Protein AF-A0A534KB69-F1 (afdb_monomer)

Radius of gyration: 24.49 Å; Cα contacts (8 Å, |Δi|>4): 505; chains: 1; bounding box: 65×34×71 Å

Mean predicted aligned error: 8.49 Å

Solvent-accessible surface area (backbone atoms only — not comparable to full-atom values): 18227 Å² total; per-residue (Å²): 128,87,51,60,44,56,57,46,39,53,52,31,54,52,43,26,53,50,36,50,54,52,31,55,48,46,68,75,73,44,87,52,56,71,45,52,51,34,41,33,53,15,30,53,23,43,30,49,14,33,49,27,49,40,53,22,28,73,40,77,78,61,86,89,53,96,62,65,60,51,52,54,32,47,26,50,18,45,28,26,40,41,42,15,52,42,29,47,25,49,24,49,39,49,43,66,58,12,48,65,65,57,70,39,66,66,49,46,46,48,52,54,50,49,41,50,52,52,16,51,59,40,19,69,46,55,80,47,65,44,78,45,91,87,58,56,29,38,44,78,64,38,62,66,23,55,52,48,48,44,53,53,49,51,54,33,50,50,50,33,46,52,51,33,52,50,43,58,74,71,46,83,50,64,65,62,34,53,35,35,50,36,41,41,53,15,50,51,50,24,45,54,38,47,52,53,49,45,46,34,51,72,76,64,73,44,82,74,74,65,53,55,59,49,26,47,41,49,22,48,51,28,45,48,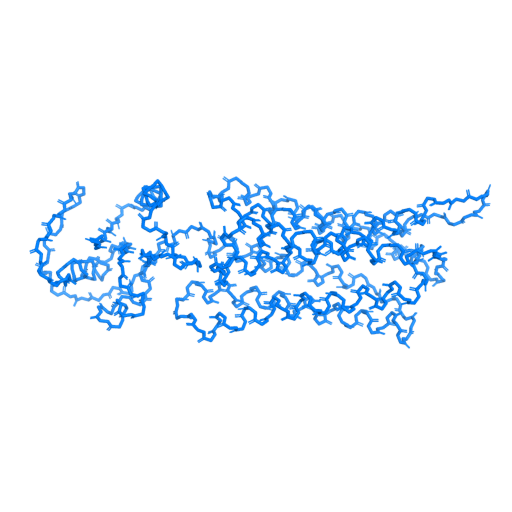45,26,40,67,75,62,34,56,83,52,87,61,80,25,71,43,78,69,48,99,65,85,87,84,66,89,82,55,90,99,63,89,86,88,82,92,64,98,65,92,48,65,58,56,53,46,43,39,51,43,17,24,73,65,25,32,32,37,39,34,25,66,60,56,63,64,58,54,25,72,76,52,73,40,80,57,43,36,50,38,27,42,32,84,58,45,30,72,58,39,40,43,77,89,43,60,70,59,51,52,51,52,51,50,54,46,47,75,74,37,99,52,60,44,78,34,79,49,129

Secondary structure (DSSP, 8-state):
---HHHHHHHHHHHHHHHHHHHHHHHHHH---HHHHHHHHHHHHHHHHHHHHHHHHHT---SSSS---HHHHHHHHHHHHHHHHHHHHHHHHIIIII--GGGGSHHHHHHHHHHHHHHHHHHHHT---EEEETTTTEEEE--HHHHHHHHHHHHHHHHHHHHHHHHHHHH---HHHHHHHHHHHHHHHHHHHHHHHHHHHHHHS-----THHHHHHHHHHHHHHHHHHHTTTTS----PPPP----------TT-------SS--HHHHHHHHHHHTTPEEEEEESS-HHHHHHHHT-SSS-EEEE-SS-STTEE-TT-HHHHHHHHHHHHHH-TTEEEEE--

Foldseek 3Di:
DCFLLNVLLVLLVVLLVLLQVLLVVLVVQFPPCPLSVLSSLLSVLSNQLSVLLSVLQPDDDPPPDHDCPSLVSQLSNLLSLLSNLLSVLVSLCCAAQVPLQCVDPVVVVVSNVVSNVLSNVLSVLQDDWDADPRRRHIDGDRLSSLVSSLVSSLVSLVSSLVSLVVSCVPPLAPLSNLLSVLLNVLSVQLSVVSNVCSCCCNPVVDDDRPVNSVSNSSNSVSNSCSCPVSVRNAQDFDADAADPDPDPDPDDPPDDDDDDDPDPDVLLQNQLNLSNNPATEEEEECDDPVVSCVVRVPSNHQYQHQDSRGYPSYDDPVCVVVVVVNVCVQPVVGPGYDYRYYD

Sequence (343 aa):
MVEASQWYSLISVGSSSLALLVAAYVVRKIPNRRAGDTFVVAMVFFVLAGTFAYLLRTSTLDYYGSNSGPLAIARLFYFFHMLAVGFTASFIGQYFLGFEIMRRRLVNLFLQVSLLVVAIGVTVQVTTVGNQYGGIGVVIEDGWARGSLALFATLFMSTALAVLIRTLIRNKDPIVRKQAILMTAGVAIHGTGAESYAYLRIFTETYPPPYLTITAFTMAAFFVVAVLRYRMFVVTPQKEEPVGVPRRFALKPGHGYAIRERRPRLVFLAAAEAVRLGSLGLVITRRTPTEVRDDYDIPTTPILWLTSAVGQNRVPPTNPELLERLVREFVASQPKAVVALEG

Nearest PDB structures (foldseek):
  8jd3-assembly1_3  TM=6.067E-01  e=1.399E-02  Homo sapiens
  8jcy-assembly1_3  TM=6.204E-01  e=4.076E-02  Homo sapiens
  8jd1-assembly1_3  TM=5.550E-01  e=2.678E-01  Homo sapiens
  8tr0-assembly1_A  TM=4.702E-01  e=3.772E-01  Rattus norvegicus
  8s4d-assembly1_A  TM=3.051E-01  e=1.902E-01  Homo sapiens

pLDDT: mean 83.73, std 11.14, range [44.5, 97.31]

Structure (mmCIF, N/CA/C/O backbone):
data_AF-A0A534KB69-F1
#
_entry.id   AF-A0A534KB69-F1
#
loop_
_atom_site.group_PDB
_atom_site.id
_atom_site.type_symbol
_atom_site.label_atom_id
_atom_site.label_alt_id
_atom_site.label_comp_id
_atom_site.label_asym_id
_atom_site.label_entity_id
_atom_site.label_seq_id
_atom_site.pdbx_PDB_ins_code
_atom_site.Cartn_x
_atom_site.Cartn_y
_atom_site.Cartn_z
_atom_site.occupancy
_atom_site.B_iso_or_equiv
_atom_site.auth_seq_id
_atom_site.auth_comp_id
_atom_site.auth_asym_id
_atom_site.auth_atom_id
_atom_site.pdbx_PDB_model_num
ATOM 1 N N . MET A 1 1 ? 33.982 15.700 -11.878 1.00 44.50 1 MET A N 1
ATOM 2 C CA . MET A 1 1 ? 32.508 15.806 -11.827 1.00 44.50 1 MET A CA 1
ATOM 3 C C . MET A 1 1 ? 31.983 14.396 -11.647 1.00 44.50 1 MET A C 1
ATOM 5 O O . MET A 1 1 ? 32.413 13.538 -12.400 1.00 44.50 1 MET A O 1
ATOM 9 N N . VAL A 1 2 ? 31.170 14.133 -10.623 1.00 48.69 2 VAL A N 1
ATOM 10 C CA . VAL A 1 2 ? 30.511 12.824 -10.467 1.00 48.69 2 VAL A CA 1
ATOM 11 C C . VAL A 1 2 ? 29.604 12.648 -11.683 1.00 48.69 2 VAL A C 1
ATOM 13 O O . VAL A 1 2 ? 28.745 13.501 -11.915 1.00 48.69 2 VAL A O 1
ATOM 16 N N . GLU A 1 3 ? 29.849 11.626 -12.501 1.00 64.69 3 GLU A N 1
ATOM 17 C CA . GLU A 1 3 ? 29.041 11.378 -13.697 1.00 64.69 3 GLU A CA 1
ATOM 18 C C . GLU A 1 3 ? 27.580 11.165 -13.284 1.00 64.69 3 GLU A C 1
ATOM 20 O O . GLU A 1 3 ? 27.301 10.588 -12.230 1.00 64.69 3 GLU A O 1
ATOM 25 N N . ALA A 1 4 ? 26.622 11.638 -14.086 1.00 64.94 4 ALA A N 1
ATOM 26 C CA . ALA A 1 4 ? 25.197 11.501 -13.775 1.00 64.94 4 ALA A CA 1
ATOM 27 C C . ALA A 1 4 ? 24.828 10.037 -13.456 1.00 64.94 4 ALA A C 1
ATOM 29 O O . ALA A 1 4 ? 24.084 9.776 -12.509 1.00 64.94 4 ALA A O 1
ATOM 30 N N . SER A 1 5 ? 25.436 9.085 -14.170 1.00 62.56 5 SER A N 1
ATOM 31 C CA . SER A 1 5 ? 25.374 7.641 -13.920 1.00 62.56 5 SER A CA 1
ATOM 32 C C . SER A 1 5 ? 25.641 7.254 -12.453 1.00 62.56 5 SER A C 1
ATOM 34 O O . SER A 1 5 ? 24.902 6.447 -11.886 1.00 62.56 5 SER A O 1
ATOM 36 N N . GLN A 1 6 ? 26.621 7.864 -11.782 1.00 67.38 6 GLN A N 1
ATOM 37 C CA . GLN A 1 6 ? 26.986 7.569 -10.390 1.00 67.38 6 GLN A CA 1
ATOM 38 C C . GLN A 1 6 ? 25.905 8.029 -9.397 1.00 67.38 6 GLN A C 1
ATOM 40 O O . GLN A 1 6 ? 25.587 7.304 -8.453 1.00 67.38 6 GLN A O 1
ATOM 45 N N . TRP A 1 7 ? 25.262 9.177 -9.640 1.00 68.88 7 TRP A N 1
ATOM 46 C CA . TRP A 1 7 ? 24.117 9.636 -8.838 1.00 68.88 7 TRP A CA 1
ATOM 47 C C . TRP A 1 7 ? 22.898 8.728 -8.996 1.00 68.88 7 TRP A C 1
ATOM 49 O O . TRP A 1 7 ? 22.263 8.357 -8.006 1.00 68.88 7 TRP A O 1
ATOM 59 N N . TYR A 1 8 ? 22.600 8.325 -10.234 1.00 68.69 8 TYR A N 1
ATOM 60 C CA . TYR A 1 8 ? 21.558 7.340 -10.529 1.00 68.69 8 TYR A CA 1
ATOM 61 C C . TYR A 1 8 ? 21.793 6.029 -9.768 1.00 68.69 8 TYR A C 1
ATOM 63 O O . TYR A 1 8 ? 20.869 5.475 -9.170 1.00 68.69 8 TYR A O 1
ATOM 71 N N . SER A 1 9 ? 23.045 5.578 -9.736 1.00 67.25 9 SER A N 1
ATOM 72 C CA . SER A 1 9 ? 23.473 4.353 -9.060 1.00 67.25 9 SER A CA 1
ATOM 73 C C . SER A 1 9 ? 23.276 4.429 -7.547 1.00 67.25 9 SER A C 1
ATOM 75 O O . SER A 1 9 ? 22.652 3.548 -6.955 1.00 67.25 9 SER A O 1
ATOM 77 N N . LEU A 1 10 ? 23.740 5.514 -6.922 1.00 71.00 10 LEU A N 1
ATOM 78 C CA . LEU A 1 10 ? 23.662 5.704 -5.475 1.00 71.00 10 LEU A CA 1
ATOM 79 C C . LEU A 1 10 ? 22.207 5.753 -4.982 1.00 71.00 10 LEU A C 1
ATOM 81 O O . LEU A 1 10 ? 21.859 5.124 -3.982 1.00 71.00 10 LEU A O 1
ATOM 85 N N . ILE A 1 11 ? 21.336 6.452 -5.714 1.00 72.44 11 ILE A N 1
ATOM 86 C CA . ILE A 1 11 ? 19.916 6.575 -5.364 1.00 72.44 11 ILE A CA 1
ATOM 87 C C . ILE A 1 11 ? 19.183 5.245 -5.596 1.00 72.44 11 ILE A C 1
ATOM 89 O O . ILE A 1 11 ? 18.333 4.865 -4.786 1.00 72.44 11 ILE A O 1
ATOM 93 N N . SER A 1 12 ? 19.521 4.497 -6.651 1.00 70.62 12 SER A N 1
ATOM 94 C CA . SER A 1 12 ? 18.910 3.186 -6.912 1.00 70.62 12 SER A CA 1
ATOM 95 C C . SER A 1 12 ? 19.281 2.155 -5.838 1.00 70.62 12 SER A C 1
ATOM 97 O O . SER A 1 12 ? 18.409 1.466 -5.305 1.00 70.62 12 SER A O 1
ATOM 99 N N . VAL A 1 13 ? 20.553 2.109 -5.426 1.00 70.00 13 VAL A N 1
ATOM 100 C CA . VAL A 1 13 ? 21.018 1.235 -4.335 1.00 70.00 13 VAL A CA 1
ATOM 101 C C . VAL A 1 13 ? 20.427 1.662 -2.991 1.00 70.00 13 VAL A C 1
ATOM 103 O O . VAL A 1 13 ? 19.950 0.813 -2.235 1.00 70.00 13 VAL A O 1
ATOM 106 N N . GLY A 1 14 ? 20.399 2.965 -2.693 1.00 72.75 14 GLY A N 1
ATOM 107 C CA . GLY A 1 14 ? 19.832 3.490 -1.448 1.00 72.75 14 GLY A CA 1
ATOM 108 C C . GLY A 1 14 ? 18.336 3.197 -1.315 1.00 72.75 14 GLY A C 1
ATOM 109 O O . GLY A 1 14 ? 17.882 2.711 -0.277 1.00 72.75 14 GLY A O 1
ATOM 110 N N . SER A 1 15 ? 17.571 3.418 -2.386 1.00 71.06 15 SER A N 1
ATOM 111 C CA . SER A 1 15 ? 16.132 3.128 -2.404 1.00 71.06 15 SER A CA 1
ATOM 112 C C . SER A 1 15 ? 15.828 1.635 -2.320 1.00 71.06 15 SER A C 1
ATOM 114 O O . SER A 1 15 ? 14.952 1.238 -1.550 1.00 71.06 15 SER A O 1
ATOM 116 N N . SER A 1 16 ? 16.605 0.805 -3.015 1.00 70.12 16 SER A N 1
ATOM 117 C CA . SER A 1 16 ? 16.492 -0.653 -2.945 1.00 70.12 16 SER A CA 1
ATOM 118 C C . SER A 1 16 ? 16.825 -1.192 -1.547 1.00 70.12 16 SER A C 1
ATOM 120 O O . SER A 1 16 ? 16.107 -2.033 -1.007 1.00 70.12 16 SER A O 1
ATOM 122 N N . SER A 1 17 ? 17.870 -0.662 -0.910 1.00 74.19 17 SER A N 1
ATOM 123 C CA . SER A 1 17 ? 18.270 -1.062 0.445 1.00 74.19 17 SER A CA 1
ATOM 124 C C . SER A 1 17 ? 17.202 -0.702 1.479 1.00 74.19 17 SER A C 1
ATOM 126 O O . SER A 1 17 ? 16.867 -1.524 2.333 1.00 74.19 17 SER A O 1
ATOM 128 N N . LEU A 1 18 ? 16.608 0.494 1.380 1.00 72.94 18 LEU A N 1
ATOM 129 C CA . LEU A 1 18 ? 15.511 0.882 2.266 1.00 72.94 18 LEU A CA 1
ATOM 130 C C . LEU A 1 18 ? 14.276 -0.001 2.039 1.00 72.94 18 LEU A C 1
ATOM 132 O O . LEU A 1 18 ? 13.713 -0.502 3.008 1.00 72.94 18 LEU A O 1
ATOM 136 N N . ALA A 1 19 ? 13.880 -0.245 0.786 1.00 72.25 19 ALA A N 1
ATOM 137 C CA . ALA A 1 19 ? 12.743 -1.111 0.468 1.00 72.25 19 ALA A CA 1
ATOM 138 C C . ALA A 1 19 ? 12.913 -2.527 1.050 1.00 72.25 19 ALA A C 1
ATOM 140 O O . ALA A 1 19 ? 11.974 -3.075 1.632 1.00 72.25 19 ALA A O 1
ATOM 141 N N . LEU A 1 20 ? 14.126 -3.086 0.975 1.00 73.44 20 LEU A N 1
ATOM 142 C CA . LEU A 1 20 ? 14.461 -4.387 1.555 1.00 73.44 20 LEU A CA 1
ATOM 143 C C . LEU A 1 20 ? 14.358 -4.389 3.090 1.00 73.44 20 LEU A C 1
ATOM 145 O O . LEU A 1 20 ? 13.750 -5.292 3.665 1.00 73.44 20 LEU A O 1
ATOM 149 N N . LEU A 1 21 ? 14.907 -3.371 3.765 1.00 76.06 21 LEU A N 1
ATOM 150 C CA . LEU A 1 21 ? 14.834 -3.242 5.229 1.00 76.06 21 LEU A CA 1
ATOM 151 C C . LEU A 1 21 ? 13.386 -3.151 5.720 1.00 76.06 21 LEU A C 1
ATOM 153 O O . LEU A 1 21 ? 13.015 -3.738 6.738 1.00 76.06 21 LEU A O 1
ATOM 157 N N . VAL A 1 22 ? 12.553 -2.442 4.968 1.00 71.50 22 VAL A N 1
ATOM 158 C CA . VAL A 1 22 ? 11.134 -2.250 5.267 1.00 71.50 22 VAL A CA 1
ATOM 159 C C . VAL A 1 22 ? 10.356 -3.539 5.054 1.00 71.50 22 VAL A C 1
ATOM 161 O O . VAL A 1 22 ? 9.563 -3.919 5.915 1.00 71.50 22 VAL A O 1
ATOM 164 N N . ALA A 1 23 ? 10.622 -4.248 3.957 1.00 71.56 23 ALA A N 1
ATOM 165 C CA . ALA A 1 23 ? 10.062 -5.569 3.710 1.00 71.56 23 ALA A CA 1
ATOM 166 C C . ALA A 1 23 ? 10.437 -6.552 4.835 1.00 71.56 23 ALA A C 1
ATOM 168 O O . ALA A 1 23 ? 9.559 -7.205 5.396 1.00 71.56 23 ALA A O 1
ATOM 169 N N . ALA A 1 24 ? 11.712 -6.596 5.239 1.00 75.06 24 ALA A N 1
ATOM 170 C CA . ALA A 1 24 ? 12.190 -7.454 6.323 1.00 75.06 24 ALA A CA 1
ATOM 171 C C . ALA A 1 24 ? 11.532 -7.121 7.674 1.00 75.06 24 ALA A C 1
ATOM 173 O O . ALA A 1 24 ? 11.126 -8.022 8.415 1.00 75.06 24 ALA A O 1
ATOM 174 N N . TYR A 1 25 ? 11.372 -5.830 7.985 1.00 74.00 25 TYR A N 1
ATOM 175 C CA . TYR A 1 25 ? 10.643 -5.396 9.175 1.00 74.00 25 TYR A CA 1
ATOM 176 C C . TYR A 1 25 ? 9.181 -5.855 9.133 1.00 74.00 25 TYR A C 1
ATOM 178 O O . TYR A 1 25 ? 8.679 -6.400 10.120 1.00 74.00 25 TYR A O 1
ATOM 186 N N . VAL A 1 26 ? 8.508 -5.666 7.992 1.00 67.00 26 VAL A N 1
ATOM 187 C CA . VAL A 1 26 ? 7.102 -6.038 7.810 1.00 67.00 26 VAL A CA 1
ATOM 188 C C . VAL A 1 26 ? 6.895 -7.534 8.026 1.00 67.00 26 VAL A C 1
ATOM 190 O O . VAL A 1 26 ? 6.057 -7.908 8.846 1.00 67.00 26 VAL A O 1
ATOM 193 N N . VAL A 1 27 ? 7.710 -8.380 7.387 1.00 67.06 27 VAL A N 1
ATOM 194 C CA . VAL A 1 27 ? 7.661 -9.846 7.548 1.00 67.06 27 VAL A CA 1
ATOM 195 C C . VAL A 1 27 ? 7.811 -10.253 9.014 1.00 67.06 27 VAL A C 1
ATOM 197 O O . VAL A 1 27 ? 7.112 -11.146 9.491 1.00 67.06 27 VAL A O 1
ATOM 200 N N . ARG A 1 28 ? 8.703 -9.590 9.759 1.00 67.44 28 ARG A N 1
ATOM 201 C CA . ARG A 1 28 ? 8.985 -9.942 11.155 1.00 67.44 28 ARG A CA 1
ATOM 202 C C . ARG A 1 28 ? 7.888 -9.508 12.131 1.00 67.44 28 ARG A C 1
ATOM 204 O O . ARG A 1 28 ? 7.756 -10.114 13.194 1.00 67.44 28 ARG A O 1
ATOM 211 N N . LYS A 1 29 ? 7.154 -8.431 11.838 1.00 62.53 29 LYS A N 1
ATOM 212 C CA . LYS A 1 29 ? 6.247 -7.781 12.803 1.00 62.53 29 LYS A CA 1
ATOM 213 C C . LYS A 1 29 ? 4.761 -7.917 12.488 1.00 62.53 29 LYS A C 1
ATOM 215 O O . LYS A 1 29 ? 3.961 -7.575 13.355 1.00 62.53 29 LYS A O 1
ATOM 220 N N . ILE A 1 30 ? 4.380 -8.401 11.305 1.00 59.97 30 ILE A N 1
ATOM 221 C CA . ILE A 1 30 ? 2.981 -8.393 10.859 1.00 59.97 30 ILE A CA 1
ATOM 222 C C . ILE A 1 30 ? 2.455 -9.818 10.646 1.00 59.97 30 ILE A C 1
ATOM 224 O O . ILE A 1 30 ? 2.856 -10.496 9.703 1.00 59.97 30 ILE A O 1
ATOM 228 N N . PRO A 1 31 ? 1.493 -10.273 11.466 1.00 48.50 31 PRO A N 1
ATOM 229 C CA . PRO A 1 31 ? 0.934 -11.615 11.353 1.00 48.50 31 PRO A CA 1
ATOM 230 C C . PRO A 1 31 ? -0.333 -11.688 10.464 1.00 48.50 31 PRO A C 1
ATOM 232 O O . PRO A 1 31 ? -0.966 -12.748 10.368 1.00 48.50 31 PRO A O 1
ATOM 235 N N . ASN A 1 32 ? -0.728 -10.597 9.784 1.00 52.75 32 ASN A N 1
ATOM 236 C CA . ASN A 1 32 ? -1.777 -10.613 8.752 1.00 52.75 32 ASN A CA 1
ATOM 237 C C . ASN A 1 32 ? -1.173 -10.917 7.369 1.00 52.75 32 ASN A C 1
ATOM 239 O O . ASN A 1 32 ? -0.835 -10.004 6.614 1.00 52.75 32 ASN A O 1
ATOM 243 N N . ARG A 1 33 ? -1.031 -12.216 7.067 1.00 59.25 33 ARG A N 1
ATOM 244 C CA . ARG A 1 33 ? -0.220 -12.729 5.949 1.00 59.25 33 ARG A CA 1
ATOM 245 C C . ARG A 1 33 ? -0.522 -12.047 4.609 1.00 59.25 33 ARG A C 1
ATOM 247 O O . ARG A 1 33 ? 0.353 -11.425 4.041 1.00 59.25 33 ARG A O 1
ATOM 254 N N . ARG A 1 34 ? -1.768 -12.017 4.126 1.00 66.50 34 ARG A N 1
ATOM 255 C CA . ARG A 1 34 ? -2.026 -11.686 2.703 1.00 66.50 34 ARG A CA 1
ATOM 256 C C . ARG A 1 34 ? -1.628 -10.269 2.258 1.00 66.50 34 ARG A C 1
ATOM 258 O O . ARG A 1 34 ? -0.976 -10.123 1.225 1.00 66.50 34 ARG A O 1
ATOM 265 N N . ALA A 1 35 ? -2.026 -9.235 3.001 1.00 72.00 35 ALA A N 1
ATOM 266 C CA . ALA A 1 35 ? -1.713 -7.853 2.622 1.00 72.00 35 ALA A CA 1
ATOM 267 C C . ALA A 1 35 ? -0.235 -7.517 2.890 1.00 72.00 35 ALA A C 1
ATOM 269 O O . ALA A 1 35 ? 0.389 -6.839 2.078 1.00 72.00 35 ALA A O 1
ATOM 270 N N . GLY A 1 36 ? 0.329 -8.040 3.987 1.00 73.94 36 GLY A N 1
ATOM 271 C CA . GLY A 1 36 ? 1.758 -7.927 4.286 1.00 73.94 36 GLY A CA 1
ATOM 272 C C . GLY A 1 36 ? 2.626 -8.620 3.231 1.00 73.94 36 GLY A C 1
ATOM 273 O O . GLY A 1 36 ? 3.547 -8.002 2.711 1.00 73.94 36 GLY A O 1
ATOM 274 N N . ASP A 1 37 ? 2.279 -9.848 2.839 1.00 77.50 37 ASP A N 1
ATOM 275 C CA . ASP A 1 37 ? 2.970 -10.617 1.796 1.00 77.50 37 ASP A CA 1
ATOM 276 C C . ASP A 1 37 ? 2.930 -9.872 0.454 1.00 77.50 37 ASP A C 1
ATOM 278 O O . ASP A 1 37 ? 3.951 -9.730 -0.211 1.00 77.50 37 ASP A O 1
ATOM 282 N N . THR A 1 38 ? 1.766 -9.329 0.075 1.00 82.62 38 THR A N 1
ATOM 283 C CA . THR A 1 38 ? 1.614 -8.546 -1.166 1.00 82.62 38 THR A CA 1
ATOM 284 C C . THR A 1 38 ? 2.494 -7.293 -1.145 1.00 82.62 38 THR A C 1
ATOM 286 O O . THR A 1 38 ? 3.129 -6.976 -2.150 1.00 82.62 38 THR A O 1
ATOM 289 N N . PHE A 1 39 ? 2.579 -6.605 -0.003 1.00 83.12 39 PHE A N 1
ATOM 290 C CA . PHE A 1 39 ? 3.475 -5.462 0.166 1.00 83.12 39 PHE A CA 1
ATOM 291 C C . PHE A 1 39 ? 4.953 -5.863 0.052 1.00 83.12 39 PHE A C 1
ATOM 293 O O . PHE A 1 39 ? 5.715 -5.208 -0.654 1.00 83.12 39 PHE A O 1
ATOM 300 N N . VAL A 1 40 ? 5.357 -6.957 0.699 1.00 82.81 40 VAL A N 1
ATOM 301 C CA . VAL A 1 40 ? 6.734 -7.476 0.646 1.00 82.81 40 VAL A CA 1
ATOM 302 C C . VAL A 1 40 ? 7.120 -7.839 -0.784 1.00 82.81 40 VAL A C 1
ATOM 304 O O . VAL A 1 40 ? 8.181 -7.431 -1.251 1.00 82.81 40 VAL A O 1
ATOM 307 N N . VAL A 1 41 ? 6.239 -8.532 -1.507 1.00 86.94 41 VAL A N 1
ATOM 308 C CA . VAL A 1 41 ? 6.435 -8.864 -2.924 1.00 86.94 41 VAL A CA 1
ATOM 309 C C . VAL A 1 41 ? 6.577 -7.597 -3.775 1.00 86.94 41 VAL A C 1
ATOM 311 O O . VAL A 1 41 ? 7.491 -7.522 -4.594 1.00 86.94 41 VAL A O 1
ATOM 314 N N . ALA A 1 42 ? 5.748 -6.571 -3.543 1.00 87.88 42 ALA A N 1
ATOM 315 C CA . ALA A 1 42 ? 5.885 -5.283 -4.229 1.00 87.88 42 ALA A CA 1
ATOM 316 C C . ALA A 1 42 ? 7.270 -4.655 -3.992 1.00 87.88 42 ALA A C 1
ATOM 318 O O . ALA A 1 42 ? 7.912 -4.199 -4.936 1.00 87.88 42 ALA A O 1
ATOM 319 N N . MET A 1 43 ? 7.758 -4.666 -2.745 1.00 85.75 43 MET A N 1
ATOM 320 C CA . MET A 1 43 ? 9.077 -4.122 -2.398 1.00 85.75 43 MET A CA 1
ATOM 321 C C . MET A 1 43 ? 10.220 -4.903 -3.054 1.00 85.75 43 MET A C 1
ATOM 323 O O . MET A 1 43 ? 11.161 -4.290 -3.551 1.00 85.75 43 MET A O 1
ATOM 327 N N . VAL A 1 44 ? 10.125 -6.234 -3.128 1.00 86.44 44 VAL A N 1
ATOM 328 C CA . VAL A 1 44 ? 11.102 -7.064 -3.853 1.00 86.44 44 VAL A CA 1
ATOM 329 C C . VAL A 1 44 ? 11.147 -6.684 -5.333 1.00 86.44 44 VAL A C 1
ATOM 331 O O . VAL A 1 44 ? 12.229 -6.505 -5.889 1.00 86.44 44 VAL A O 1
ATOM 334 N N . PHE A 1 45 ? 9.993 -6.495 -5.975 1.00 90.81 45 PHE A N 1
ATOM 335 C CA . PHE A 1 45 ? 9.958 -6.062 -7.371 1.00 90.81 45 PHE A CA 1
ATOM 336 C C . PHE A 1 45 ? 10.500 -4.645 -7.572 1.00 90.81 45 PHE A C 1
ATOM 338 O O . PHE A 1 45 ? 11.182 -4.410 -8.566 1.00 90.81 45 PHE A O 1
ATOM 345 N N . PHE A 1 46 ? 10.295 -3.725 -6.625 1.00 86.38 46 PHE A N 1
ATOM 346 C CA . PHE A 1 46 ? 10.940 -2.407 -6.659 1.00 86.38 46 PHE A CA 1
ATOM 347 C C . PHE A 1 46 ? 12.468 -2.504 -6.613 1.00 86.38 46 PHE A C 1
ATOM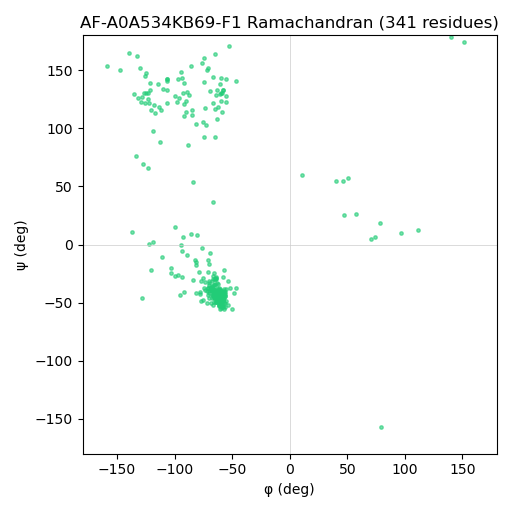 349 O O . PHE A 1 46 ? 13.139 -1.837 -7.399 1.00 86.38 46 PHE A O 1
ATOM 356 N N . VAL A 1 47 ? 13.015 -3.359 -5.742 1.00 84.62 47 VAL A N 1
ATOM 357 C CA . VAL A 1 47 ? 14.463 -3.618 -5.654 1.00 84.62 47 VAL A CA 1
ATOM 358 C C . VAL A 1 47 ? 15.000 -4.169 -6.972 1.00 84.62 47 VAL A C 1
ATOM 360 O O . VAL A 1 47 ? 16.009 -3.687 -7.490 1.00 84.62 47 VAL A O 1
ATOM 363 N N . LEU A 1 48 ? 14.315 -5.160 -7.545 1.00 88.88 48 LEU A N 1
ATOM 364 C CA . LEU A 1 48 ? 14.713 -5.754 -8.819 1.00 88.88 48 LEU A CA 1
ATOM 365 C C . LEU A 1 48 ? 14.645 -4.726 -9.953 1.00 88.88 48 LEU A C 1
ATOM 367 O O . LEU A 1 48 ? 15.614 -4.579 -10.693 1.00 88.88 48 LEU A O 1
ATOM 371 N N . ALA A 1 49 ? 13.563 -3.951 -10.047 1.00 89.00 49 ALA A N 1
ATOM 372 C CA . ALA A 1 49 ? 13.433 -2.883 -11.032 1.00 89.00 49 ALA A CA 1
ATOM 373 C C . ALA A 1 49 ? 14.559 -1.843 -10.895 1.00 89.00 49 ALA A C 1
ATOM 375 O O . ALA A 1 49 ? 15.203 -1.508 -11.885 1.00 89.00 49 ALA A O 1
ATOM 376 N N . GLY A 1 50 ? 14.857 -1.376 -9.678 1.00 82.56 50 GLY A N 1
ATOM 377 C CA . GLY A 1 50 ? 15.966 -0.450 -9.427 1.00 82.56 50 GLY A CA 1
ATOM 378 C C . GLY A 1 50 ? 17.329 -1.031 -9.817 1.00 82.56 50 GLY A C 1
ATOM 379 O O . GLY A 1 50 ? 18.159 -0.339 -10.413 1.00 82.56 50 GLY A O 1
ATOM 380 N N . THR A 1 51 ? 17.539 -2.321 -9.552 1.00 84.75 51 THR A N 1
ATOM 381 C CA . THR A 1 51 ? 18.770 -3.037 -9.913 1.00 84.75 51 THR A CA 1
ATOM 382 C C . THR A 1 51 ? 18.934 -3.134 -11.429 1.00 84.75 51 THR A C 1
ATOM 384 O O . THR A 1 51 ? 19.980 -2.759 -11.951 1.00 84.75 51 THR A O 1
ATOM 387 N N . PHE A 1 52 ? 17.905 -3.564 -12.166 1.00 89.38 52 PHE A N 1
ATOM 388 C CA . PHE A 1 52 ? 17.977 -3.633 -13.630 1.00 89.38 52 PHE A CA 1
ATOM 389 C C . PHE A 1 52 ? 18.048 -2.248 -14.281 1.00 89.38 52 PHE A C 1
ATOM 391 O O . PHE A 1 52 ? 18.725 -2.095 -15.293 1.00 89.38 52 PHE A O 1
ATOM 398 N N . ALA A 1 53 ? 17.434 -1.222 -13.683 1.00 85.75 53 ALA A N 1
ATOM 399 C CA . ALA A 1 53 ? 17.618 0.158 -14.124 1.00 85.75 53 ALA A CA 1
ATOM 400 C C . ALA A 1 53 ? 19.081 0.605 -13.986 1.00 85.75 53 ALA A C 1
ATOM 402 O O . ALA A 1 53 ? 19.618 1.211 -14.908 1.00 85.75 53 ALA A O 1
ATOM 403 N N . TYR A 1 54 ? 19.737 0.282 -12.866 1.00 83.62 54 TYR A N 1
ATOM 404 C CA . TYR A 1 54 ? 21.162 0.554 -12.671 1.00 83.62 54 TYR A CA 1
ATOM 405 C C . TYR A 1 54 ? 22.018 -0.181 -13.708 1.00 83.62 54 TYR A C 1
ATOM 407 O O . TYR A 1 54 ? 22.771 0.465 -14.433 1.00 83.62 54 TYR A O 1
ATOM 415 N N . LEU A 1 55 ? 21.832 -1.499 -13.837 1.00 86.00 55 LEU A N 1
ATOM 416 C CA . LEU A 1 55 ? 22.580 -2.324 -14.788 1.00 86.00 55 LEU A CA 1
ATOM 417 C C . LEU A 1 55 ? 22.431 -1.823 -16.226 1.00 86.00 55 LEU A C 1
ATOM 419 O O . LEU A 1 55 ? 23.405 -1.830 -16.973 1.00 86.00 55 LEU A O 1
ATOM 423 N N . LEU A 1 56 ? 21.236 -1.360 -16.611 1.00 87.12 56 LEU A N 1
ATOM 424 C CA . LEU A 1 56 ? 21.001 -0.800 -17.939 1.00 87.12 56 LEU A CA 1
ATOM 425 C C . LEU A 1 56 ? 21.835 0.465 -18.133 1.00 87.12 56 LEU A C 1
ATOM 427 O O . LEU A 1 56 ? 22.567 0.588 -19.108 1.00 87.12 56 LEU A O 1
ATOM 431 N N . ARG A 1 57 ? 21.778 1.383 -17.169 1.00 82.88 57 ARG A N 1
ATOM 432 C CA . ARG A 1 57 ? 22.461 2.680 -17.235 1.00 82.88 57 ARG A CA 1
ATOM 433 C C . ARG A 1 57 ? 23.983 2.553 -17.247 1.00 82.88 57 ARG A C 1
ATOM 435 O O . ARG A 1 57 ? 24.642 3.395 -17.841 1.00 82.88 57 ARG A O 1
ATOM 442 N N . THR A 1 58 ? 24.538 1.514 -16.631 1.00 80.69 58 THR A N 1
ATOM 443 C CA . THR A 1 58 ? 25.984 1.233 -16.652 1.00 80.69 58 THR A CA 1
ATOM 444 C C . THR A 1 58 ? 26.408 0.262 -17.749 1.00 80.69 58 THR A C 1
ATOM 446 O O . THR A 1 58 ? 27.586 -0.074 -17.837 1.00 80.69 58 THR A O 1
ATOM 449 N N . SER A 1 59 ? 25.470 -0.236 -18.557 1.00 84.62 59 SER A N 1
ATOM 450 C CA . SER A 1 59 ? 25.798 -1.121 -19.673 1.00 84.62 59 SER A CA 1
ATOM 451 C C . SER A 1 59 ? 26.422 -0.346 -20.836 1.00 84.62 59 SER A C 1
ATOM 453 O O . SER A 1 59 ? 26.289 0.873 -20.938 1.00 84.62 59 SER A O 1
ATOM 455 N N . THR A 1 60 ? 27.119 -1.059 -21.716 1.00 80.62 60 THR A N 1
ATOM 456 C CA . THR A 1 60 ? 27.716 -0.505 -22.933 1.00 80.62 60 THR A CA 1
ATOM 457 C C . THR A 1 60 ? 27.047 -1.116 -24.159 1.00 80.62 60 THR A C 1
ATOM 459 O O . THR A 1 60 ? 26.766 -2.317 -24.197 1.00 80.62 60 THR A O 1
ATOM 462 N N . LEU A 1 61 ? 26.778 -0.278 -25.160 1.00 75.81 61 LEU A N 1
ATOM 463 C CA . LEU A 1 61 ? 26.294 -0.718 -26.467 1.00 75.81 61 LEU A CA 1
ATOM 464 C C . LEU A 1 61 ? 27.486 -1.001 -27.380 1.00 75.81 61 LEU A C 1
ATOM 466 O O . LEU A 1 61 ? 28.410 -0.194 -27.426 1.00 75.81 61 LEU A O 1
ATOM 470 N N . ASP A 1 62 ? 27.455 -2.168 -28.027 1.00 66.00 62 ASP A N 1
ATOM 471 C CA . ASP A 1 62 ? 28.279 -2.691 -29.130 1.00 66.00 62 ASP A CA 1
ATOM 472 C C . ASP A 1 62 ? 29.543 -1.903 -29.508 1.00 66.00 62 ASP A C 1
ATOM 474 O O . ASP A 1 62 ? 29.727 -1.501 -30.653 1.00 66.00 62 ASP A O 1
ATOM 478 N N . TYR A 1 63 ? 30.475 -1.738 -28.567 1.00 57.47 63 TYR A N 1
ATOM 479 C CA . TYR A 1 63 ? 31.801 -1.199 -28.888 1.00 57.47 63 TYR A CA 1
ATOM 480 C C . TYR A 1 63 ? 32.740 -2.286 -29.457 1.00 57.47 63 TYR A C 1
ATOM 482 O O . TYR A 1 63 ? 33.734 -1.967 -30.099 1.00 57.47 63 TYR A O 1
ATOM 490 N N . TYR A 1 64 ? 32.417 -3.577 -29.258 1.00 54.00 64 TYR A N 1
ATOM 491 C CA . TYR A 1 64 ? 33.273 -4.720 -29.631 1.00 54.00 64 TYR A CA 1
ATOM 492 C C . TYR A 1 64 ? 32.540 -5.910 -30.305 1.00 54.00 64 TYR A C 1
ATOM 494 O O . TYR A 1 64 ? 33.138 -6.972 -30.464 1.00 54.00 64 TYR A O 1
ATOM 502 N N . GLY A 1 65 ? 31.267 -5.776 -30.704 1.00 59.31 65 GLY A N 1
ATOM 503 C CA . GLY A 1 65 ? 30.460 -6.852 -31.319 1.00 59.31 65 GLY A CA 1
ATOM 504 C C . GLY A 1 65 ? 29.007 -6.865 -30.824 1.00 59.31 65 GLY A C 1
ATOM 505 O O . GLY A 1 65 ? 28.669 -6.048 -29.973 1.00 59.31 65 GLY A O 1
ATOM 506 N N . SER A 1 66 ? 28.158 -7.778 -31.329 1.00 68.94 66 SER A N 1
ATOM 507 C CA . SER A 1 66 ? 26.725 -7.813 -30.972 1.00 68.94 66 SER A CA 1
ATOM 508 C C . SER A 1 66 ? 26.504 -8.130 -29.487 1.00 68.94 66 SER A C 1
ATOM 510 O O . SER A 1 66 ? 26.812 -9.238 -29.039 1.00 68.94 66 SER A O 1
ATOM 512 N N . ASN A 1 67 ? 25.917 -7.205 -28.730 1.00 77.62 67 ASN A N 1
ATOM 513 C CA . ASN A 1 67 ? 25.611 -7.352 -27.311 1.00 77.62 67 ASN A CA 1
ATOM 514 C C . ASN A 1 67 ? 24.098 -7.249 -27.074 1.00 77.62 67 ASN A C 1
ATOM 516 O O . ASN A 1 67 ? 23.530 -6.170 -26.920 1.00 77.62 67 ASN A O 1
ATOM 520 N N . SER A 1 68 ? 23.422 -8.395 -26.960 1.00 82.06 68 SER A N 1
ATOM 521 C CA . SER A 1 68 ? 21.999 -8.440 -26.589 1.00 82.06 68 SER A CA 1
ATOM 522 C C . SER A 1 68 ? 21.745 -8.206 -25.090 1.00 82.06 68 SER A C 1
ATOM 524 O O . SER A 1 68 ? 20.591 -8.178 -24.657 1.00 82.06 68 SER A O 1
ATOM 526 N N . GLY A 1 69 ? 22.800 -8.060 -24.279 1.00 90.31 69 GLY A N 1
ATOM 527 C CA . GLY A 1 69 ? 22.724 -7.884 -22.828 1.00 90.31 69 GLY A CA 1
ATOM 528 C C . GLY A 1 69 ? 21.884 -6.674 -22.404 1.00 90.31 69 GLY A C 1
ATOM 529 O O . GLY A 1 69 ? 20.908 -6.864 -21.674 1.00 90.31 69 GLY A O 1
ATOM 530 N N . PRO A 1 70 ? 22.180 -5.449 -22.882 1.00 91.44 70 PRO A N 1
ATOM 531 C CA . PRO A 1 70 ? 21.405 -4.253 -22.556 1.00 91.44 70 PRO A CA 1
ATOM 532 C C . PRO A 1 70 ? 19.911 -4.389 -22.879 1.00 91.44 70 PRO A C 1
ATOM 534 O O . PRO A 1 70 ? 19.068 -3.972 -22.086 1.00 91.44 70 PRO A O 1
ATOM 537 N N . LEU A 1 71 ? 19.562 -5.051 -23.988 1.00 93.06 71 LEU A N 1
ATOM 538 C CA . LEU A 1 71 ? 18.166 -5.296 -24.352 1.00 93.06 71 LEU A CA 1
ATOM 539 C C . LEU A 1 71 ? 17.464 -6.234 -23.354 1.00 93.06 71 LEU A C 1
ATOM 541 O O . LEU A 1 71 ? 16.338 -5.966 -22.928 1.00 93.06 71 LEU A O 1
ATOM 545 N N . ALA A 1 72 ? 18.121 -7.321 -22.943 1.00 94.25 72 ALA A N 1
ATOM 546 C CA . ALA A 1 72 ? 17.581 -8.232 -21.933 1.00 94.25 72 ALA A CA 1
ATOM 547 C C . ALA A 1 72 ? 17.412 -7.541 -20.568 1.00 94.25 72 ALA A C 1
ATOM 549 O O . ALA A 1 72 ? 16.382 -7.696 -19.909 1.00 94.25 72 ALA A O 1
ATOM 550 N N . ILE A 1 73 ? 18.390 -6.724 -20.169 1.00 94.38 73 ILE A N 1
ATOM 551 C CA . ILE A 1 73 ? 18.347 -5.927 -18.938 1.00 94.38 73 ILE A CA 1
ATOM 552 C C . ILE A 1 73 ? 17.176 -4.933 -18.982 1.00 94.38 73 ILE A C 1
ATOM 554 O O . ILE A 1 73 ? 16.414 -4.837 -18.020 1.00 94.38 73 ILE A O 1
ATOM 558 N N . ALA A 1 74 ? 16.979 -4.239 -20.106 1.00 93.50 74 ALA A N 1
ATOM 559 C CA . ALA A 1 74 ? 15.864 -3.317 -20.303 1.00 93.50 74 ALA A CA 1
ATOM 560 C C . ALA A 1 74 ? 14.493 -4.003 -20.186 1.00 93.50 74 ALA A C 1
ATOM 562 O O . ALA A 1 74 ? 13.580 -3.485 -19.536 1.00 93.50 74 ALA A O 1
ATOM 563 N N . ARG A 1 75 ? 14.359 -5.203 -20.760 1.00 96.25 75 ARG A N 1
ATOM 564 C CA . ARG A 1 75 ? 13.151 -6.034 -20.647 1.00 96.25 75 ARG A CA 1
ATOM 565 C C . ARG A 1 75 ? 12.843 -6.413 -19.201 1.00 96.25 75 ARG A C 1
ATOM 567 O O . ARG A 1 75 ? 11.694 -6.291 -18.769 1.00 96.25 75 ARG A O 1
ATOM 574 N N . LEU A 1 76 ? 13.863 -6.832 -18.451 1.00 96.31 76 LEU A N 1
ATOM 575 C CA . LEU A 1 76 ? 13.734 -7.181 -17.034 1.00 96.31 76 LEU A CA 1
ATOM 576 C C . LEU A 1 76 ? 13.396 -5.956 -16.178 1.00 96.31 76 LEU A C 1
ATOM 578 O O . LEU A 1 76 ? 12.551 -6.059 -15.289 1.00 96.31 76 LEU A O 1
ATOM 582 N N . PHE A 1 77 ? 13.966 -4.787 -16.486 1.00 92.88 77 PHE A N 1
ATOM 583 C CA . PHE A 1 77 ? 13.569 -3.532 -15.850 1.00 92.88 77 PHE A CA 1
ATOM 584 C C . PHE A 1 77 ? 12.065 -3.266 -16.021 1.00 92.88 77 PHE A C 1
ATOM 586 O O . PHE A 1 77 ? 11.374 -3.094 -15.018 1.00 92.88 77 PHE A O 1
ATOM 593 N N . TYR A 1 78 ? 11.539 -3.288 -17.253 1.00 94.88 78 TYR A N 1
ATOM 594 C CA . TYR A 1 78 ? 10.106 -3.050 -17.508 1.00 94.88 78 TYR A CA 1
ATOM 595 C C . TYR A 1 78 ? 9.225 -4.102 -16.832 1.00 94.88 78 TYR A C 1
ATOM 597 O O . TYR A 1 78 ? 8.214 -3.754 -16.223 1.00 94.88 78 TYR A O 1
ATOM 605 N N . PHE A 1 79 ? 9.647 -5.367 -16.862 1.00 97.12 79 PHE A N 1
ATOM 606 C CA . PHE A 1 79 ? 8.910 -6.471 -16.255 1.00 97.12 79 PHE A CA 1
ATOM 607 C C . PHE A 1 79 ? 8.736 -6.265 -14.747 1.00 97.12 79 PHE A C 1
ATOM 609 O O . PHE A 1 79 ? 7.615 -6.230 -14.235 1.00 97.12 79 PHE A O 1
ATOM 616 N N . PHE A 1 80 ? 9.845 -6.071 -14.027 1.00 94.88 80 PHE A N 1
ATOM 617 C CA . PHE A 1 80 ? 9.802 -5.892 -12.580 1.00 94.88 80 PHE A CA 1
ATOM 618 C C . PHE A 1 80 ? 9.194 -4.555 -12.175 1.00 94.88 80 PHE A C 1
ATOM 620 O O . PHE A 1 80 ? 8.500 -4.502 -11.164 1.00 94.88 80 PHE A O 1
ATOM 627 N N . HIS A 1 81 ? 9.378 -3.494 -12.964 1.00 92.12 81 HIS A N 1
ATOM 628 C CA . HIS A 1 81 ? 8.735 -2.212 -12.691 1.00 92.12 81 HIS A CA 1
ATOM 629 C C . HIS A 1 81 ? 7.206 -2.326 -12.776 1.00 92.12 81 HIS A C 1
ATOM 631 O O . HIS A 1 81 ? 6.505 -1.881 -11.867 1.00 92.12 81 HIS A O 1
ATOM 637 N N . MET A 1 82 ? 6.681 -2.998 -13.806 1.00 94.88 82 MET A N 1
ATOM 638 C CA . MET A 1 82 ? 5.240 -3.224 -13.944 1.00 94.88 82 MET A CA 1
ATOM 639 C C . MET A 1 82 ? 4.665 -4.069 -12.809 1.00 94.88 82 MET A C 1
ATOM 641 O O . MET A 1 82 ? 3.602 -3.745 -12.272 1.00 94.88 82 MET A O 1
ATOM 645 N N . LEU A 1 83 ? 5.377 -5.120 -12.397 1.00 95.00 83 LEU A N 1
ATOM 646 C CA . LEU A 1 83 ? 4.973 -5.911 -11.239 1.00 95.00 83 LEU A CA 1
ATOM 647 C C . LEU A 1 83 ? 5.027 -5.092 -9.944 1.00 95.00 83 LEU A C 1
ATOM 649 O O . LEU A 1 83 ? 4.104 -5.183 -9.140 1.00 95.00 83 LEU A O 1
ATOM 653 N N . ALA A 1 84 ? 6.047 -4.254 -9.748 1.00 91.38 84 ALA A N 1
ATOM 654 C CA . ALA A 1 84 ? 6.168 -3.399 -8.571 1.00 91.38 84 ALA A CA 1
ATOM 655 C C . ALA A 1 84 ? 4.962 -2.456 -8.427 1.00 91.38 84 ALA A C 1
ATOM 657 O O . ALA A 1 84 ? 4.277 -2.481 -7.403 1.00 91.38 84 ALA A O 1
ATOM 658 N N . VAL A 1 85 ? 4.641 -1.694 -9.479 1.00 91.69 85 VAL A N 1
ATOM 659 C CA . VAL A 1 85 ? 3.510 -0.750 -9.481 1.00 91.69 85 VAL A CA 1
ATOM 660 C C . VAL A 1 85 ? 2.176 -1.484 -9.293 1.00 91.69 85 VAL A C 1
ATOM 662 O O . VAL A 1 85 ? 1.352 -1.092 -8.460 1.00 91.69 85 VAL A O 1
ATOM 665 N N . GLY A 1 86 ? 1.975 -2.593 -10.010 1.00 92.38 86 GLY A N 1
ATOM 666 C CA . GLY A 1 86 ? 0.760 -3.399 -9.920 1.00 92.38 86 GLY A CA 1
ATOM 667 C C . GLY A 1 86 ? 0.529 -4.008 -8.534 1.00 92.38 86 GLY A C 1
ATOM 668 O O . GLY A 1 86 ? -0.575 -3.930 -7.987 1.00 92.38 86 GLY A O 1
ATOM 669 N N . PHE A 1 87 ? 1.571 -4.582 -7.925 1.00 91.31 87 PHE A N 1
ATOM 670 C CA . PHE A 1 87 ? 1.476 -5.160 -6.583 1.00 91.31 87 PHE A CA 1
ATOM 671 C C . PHE A 1 87 ? 1.304 -4.090 -5.500 1.00 91.31 87 PHE A C 1
ATOM 673 O O . PHE A 1 87 ? 0.582 -4.339 -4.534 1.00 91.31 87 PHE A O 1
ATOM 680 N N . THR A 1 88 ? 1.861 -2.886 -5.668 1.00 90.19 88 THR A N 1
ATOM 681 C CA . THR A 1 88 ? 1.574 -1.753 -4.775 1.00 90.19 88 THR A CA 1
ATOM 682 C C . THR A 1 88 ? 0.103 -1.346 -4.827 1.00 90.19 88 THR A C 1
ATOM 684 O O . THR A 1 88 ? -0.522 -1.202 -3.774 1.00 90.19 88 THR A O 1
ATOM 687 N N . ALA A 1 89 ? -0.489 -1.228 -6.020 1.00 89.88 89 ALA A N 1
ATOM 688 C CA . ALA A 1 89 ? -1.917 -0.939 -6.154 1.00 89.88 89 ALA A CA 1
ATOM 689 C C . ALA A 1 89 ? -2.789 -2.060 -5.557 1.00 89.88 89 ALA A C 1
ATOM 691 O O . ALA A 1 89 ? -3.736 -1.787 -4.813 1.00 89.88 89 ALA A O 1
ATOM 692 N N . SER A 1 90 ? -2.429 -3.325 -5.808 1.00 86.88 90 SER A N 1
ATOM 693 C CA . SER A 1 90 ? -3.095 -4.495 -5.219 1.00 86.88 90 SER A CA 1
ATOM 694 C C . SER A 1 90 ? -3.032 -4.478 -3.692 1.00 86.88 90 SER A C 1
ATOM 696 O O . SER A 1 90 ? -4.048 -4.682 -3.030 1.00 86.88 90 SER A O 1
ATOM 698 N N . PHE A 1 91 ? -1.866 -4.184 -3.115 1.00 86.38 91 PHE A N 1
ATOM 699 C CA . PHE A 1 91 ? -1.683 -4.053 -1.673 1.00 86.38 91 PHE A CA 1
ATOM 700 C C . PHE A 1 91 ? -2.631 -3.008 -1.065 1.00 86.38 91 PHE A C 1
ATOM 702 O O . PHE A 1 91 ? -3.350 -3.314 -0.112 1.00 86.38 91 PHE A O 1
ATOM 709 N N . ILE A 1 92 ? -2.679 -1.803 -1.640 1.00 88.25 92 ILE A N 1
ATOM 710 C CA . ILE A 1 92 ? -3.557 -0.718 -1.176 1.00 88.25 92 ILE A CA 1
ATOM 711 C C . ILE A 1 92 ? -5.027 -1.153 -1.247 1.00 88.25 92 ILE A C 1
ATOM 713 O O . ILE A 1 92 ? -5.776 -0.973 -0.284 1.00 88.25 92 ILE A O 1
ATOM 717 N N . GLY A 1 93 ? -5.430 -1.781 -2.356 1.00 82.31 93 GLY A N 1
ATOM 718 C CA . GLY A 1 93 ? -6.776 -2.327 -2.537 1.00 82.31 93 GLY A CA 1
ATOM 719 C C . GLY A 1 93 ? -7.138 -3.389 -1.497 1.00 82.31 93 GLY A C 1
ATOM 720 O O . GLY A 1 93 ? -8.191 -3.307 -0.862 1.00 82.31 93 GLY A O 1
ATOM 721 N N . GLN A 1 94 ? -6.253 -4.362 -1.271 1.00 78.75 94 GLN A N 1
ATOM 722 C CA . GLN A 1 94 ? -6.452 -5.416 -0.273 1.00 78.75 94 GLN A CA 1
ATOM 723 C C . GLN A 1 94 ? -6.569 -4.853 1.140 1.00 78.75 94 GLN A C 1
ATOM 725 O O . GLN A 1 94 ? -7.434 -5.287 1.900 1.00 78.75 94 GLN A O 1
ATOM 730 N N . TYR A 1 95 ? -5.702 -3.903 1.489 1.00 80.12 95 TYR A N 1
ATOM 731 C CA . TYR A 1 95 ? -5.626 -3.373 2.841 1.00 80.12 95 TYR A CA 1
ATOM 732 C C . TYR A 1 95 ? -6.821 -2.477 3.190 1.00 80.12 95 TYR A C 1
ATOM 734 O O . TYR A 1 95 ? -7.463 -2.683 4.220 1.00 80.12 95 TYR A O 1
ATOM 742 N N . PHE A 1 96 ? -7.143 -1.499 2.336 1.00 79.44 96 PHE A N 1
ATOM 743 C CA . PHE A 1 96 ? -8.140 -0.476 2.667 1.00 79.44 96 PHE A CA 1
ATOM 744 C C . PHE A 1 96 ? -9.557 -0.814 2.223 1.00 79.44 96 PHE A C 1
ATOM 746 O O . PHE A 1 96 ? -10.506 -0.550 2.962 1.00 79.44 96 PHE A O 1
ATOM 753 N N . LEU A 1 97 ? -9.724 -1.380 1.025 1.00 72.81 97 LEU A N 1
ATOM 754 C CA . LEU A 1 97 ? -11.056 -1.730 0.534 1.00 72.81 97 LEU A CA 1
ATOM 755 C C . LEU A 1 97 ? -11.513 -3.079 1.041 1.00 72.81 97 LEU A C 1
ATOM 757 O O . LEU A 1 97 ? -12.718 -3.256 1.203 1.00 72.81 97 LEU A O 1
ATOM 761 N N . GLY A 1 98 ? -10.575 -4.004 1.271 1.00 59.50 98 GLY A N 1
ATOM 762 C CA . GLY A 1 98 ? -10.910 -5.352 1.696 1.00 59.50 98 GLY A CA 1
ATOM 763 C C . GLY A 1 98 ? -12.042 -5.911 0.840 1.00 59.50 98 GLY A C 1
ATOM 764 O O . GLY A 1 98 ? -13.108 -6.238 1.353 1.00 59.50 98 GLY A O 1
ATOM 765 N N . PHE A 1 99 ? -11.879 -5.909 -0.484 1.00 52.19 99 PHE A N 1
ATOM 766 C CA . PHE A 1 99 ? -12.953 -6.342 -1.371 1.00 52.19 99 PHE A CA 1
ATOM 767 C C . PHE A 1 99 ? -13.410 -7.757 -0.984 1.00 52.19 99 PHE A C 1
ATOM 769 O O . PHE A 1 99 ? -12.617 -8.699 -1.022 1.00 52.19 99 PHE A O 1
ATOM 776 N N . GLU A 1 100 ? -14.698 -7.931 -0.672 1.00 46.53 100 GLU A N 1
ATOM 777 C CA . GLU A 1 100 ? -15.302 -9.253 -0.430 1.00 46.53 100 GLU A CA 1
ATOM 778 C C . GLU A 1 100 ? -15.047 -10.215 -1.600 1.00 46.53 100 GLU A C 1
ATOM 780 O O . GLU A 1 100 ? -14.853 -11.415 -1.409 1.00 46.53 100 GLU A O 1
ATOM 785 N N . ILE A 1 101 ? -14.955 -9.673 -2.818 1.00 49.06 101 ILE A N 1
ATOM 786 C CA . ILE A 1 101 ? -14.616 -10.398 -4.044 1.00 49.06 101 ILE A CA 1
ATOM 787 C C . ILE A 1 101 ? -13.166 -10.930 -3.999 1.00 49.06 101 ILE A C 1
ATOM 789 O O . ILE A 1 101 ? -12.926 -12.080 -4.370 1.00 49.06 101 ILE A O 1
ATOM 793 N N . MET A 1 102 ? -12.208 -10.163 -3.459 1.00 51.91 102 MET A N 1
ATOM 794 C CA . MET A 1 102 ? -10.806 -10.588 -3.296 1.00 51.91 102 MET A CA 1
ATOM 795 C C . MET A 1 102 ? -10.620 -11.685 -2.233 1.00 51.91 102 MET A C 1
ATOM 797 O O . MET A 1 102 ? -9.539 -12.268 -2.131 1.00 51.91 102 MET A O 1
ATOM 801 N N . ARG A 1 103 ? -11.672 -12.042 -1.473 1.00 52.78 103 ARG A N 1
ATOM 802 C CA . ARG A 1 103 ? -11.687 -13.248 -0.624 1.00 52.78 103 ARG A CA 1
ATOM 803 C C . ARG A 1 103 ? -11.543 -14.517 -1.462 1.00 52.78 103 ARG A C 1
ATOM 805 O O . ARG A 1 103 ? -10.945 -15.492 -0.997 1.00 52.78 103 ARG A O 1
ATOM 812 N N . ARG A 1 104 ? -12.094 -14.516 -2.685 1.00 64.19 104 ARG A N 1
ATOM 813 C CA . ARG A 1 104 ? -12.048 -15.662 -3.596 1.00 64.19 104 ARG A CA 1
ATOM 814 C C . ARG A 1 104 ? -10.637 -15.782 -4.147 1.00 64.19 104 ARG A C 1
ATOM 816 O O . ARG A 1 104 ? -10.174 -14.906 -4.875 1.00 64.19 104 ARG A O 1
ATOM 823 N N . ARG A 1 105 ? -9.981 -16.906 -3.840 1.00 66.81 105 ARG A N 1
ATOM 824 C CA . ARG A 1 105 ? -8.650 -17.254 -4.363 1.00 66.81 105 ARG A CA 1
ATOM 825 C C . ARG A 1 105 ? -8.563 -17.022 -5.873 1.00 66.81 105 ARG A C 1
ATOM 827 O O . ARG A 1 105 ? -7.558 -16.505 -6.331 1.00 66.81 105 ARG A O 1
ATOM 834 N N . LEU A 1 106 ? -9.642 -17.317 -6.600 1.00 71.75 106 LEU A N 1
ATOM 835 C CA . LEU A 1 106 ? -9.760 -17.104 -8.042 1.00 71.75 106 LEU A CA 1
ATOM 836 C C . LEU A 1 106 ? -9.656 -15.638 -8.472 1.00 71.75 106 LEU A C 1
ATOM 838 O O . LEU A 1 106 ? -9.019 -15.368 -9.476 1.00 71.75 106 LEU A O 1
ATOM 842 N N . VAL A 1 107 ? -10.232 -14.689 -7.732 1.00 73.12 107 VAL A N 1
ATOM 843 C CA . VAL A 1 107 ? -10.185 -13.272 -8.130 1.00 73.12 107 VAL A CA 1
ATOM 844 C C . VAL A 1 107 ? -8.829 -12.669 -7.806 1.00 73.12 107 VAL A C 1
ATOM 846 O O . VAL A 1 107 ? -8.269 -11.946 -8.620 1.00 73.12 107 VAL A O 1
ATOM 849 N N . ASN A 1 108 ? -8.264 -13.002 -6.644 1.00 72.44 108 ASN A N 1
ATOM 850 C CA . ASN A 1 108 ? -6.901 -12.582 -6.338 1.00 72.44 108 ASN A CA 1
ATOM 851 C C . ASN A 1 108 ? -5.894 -13.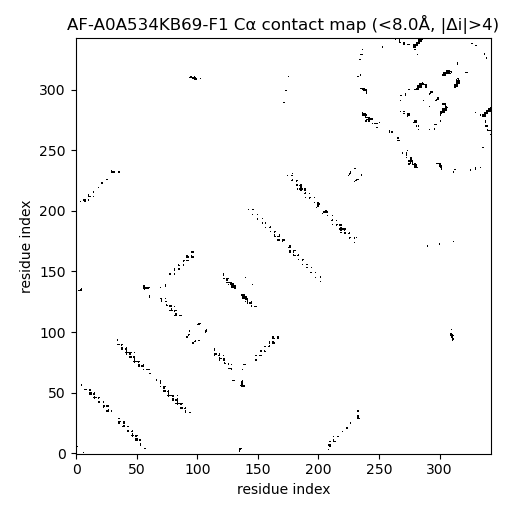195 -7.327 1.00 72.44 108 ASN A C 1
ATOM 853 O O . ASN A 1 108 ? -4.996 -12.501 -7.790 1.00 72.44 108 ASN A O 1
ATOM 857 N N . LEU A 1 109 ? -6.081 -14.466 -7.699 1.00 80.50 109 LEU A N 1
ATOM 858 C CA . LEU A 1 109 ? -5.301 -15.115 -8.750 1.00 80.50 109 LEU A CA 1
ATOM 859 C C . LEU A 1 109 ? -5.494 -14.409 -10.094 1.00 80.50 109 LEU A C 1
ATOM 861 O O . LEU A 1 109 ? -4.510 -14.102 -10.747 1.00 80.50 109 LEU A O 1
ATOM 865 N N . PHE A 1 110 ? -6.731 -14.099 -10.486 1.00 84.81 110 PHE A N 1
ATOM 866 C CA . PHE A 1 110 ? -7.022 -13.384 -11.727 1.00 84.81 110 PHE A CA 1
ATOM 867 C C . PHE A 1 110 ? -6.342 -12.014 -11.772 1.00 84.81 110 PHE A C 1
ATOM 869 O O . PHE A 1 110 ? -5.749 -11.668 -12.787 1.00 84.81 110 PHE A O 1
ATOM 876 N N . LEU A 1 111 ? -6.364 -11.256 -10.671 1.00 82.81 111 LEU A N 1
ATOM 877 C CA . LEU A 1 111 ? -5.650 -9.983 -10.566 1.00 82.81 111 LEU A CA 1
ATOM 878 C C . LEU A 1 111 ? -4.139 -10.179 -10.718 1.00 82.81 111 LEU A C 1
ATOM 880 O O . LEU A 1 111 ? -3.519 -9.490 -11.519 1.00 82.81 111 LEU A O 1
ATOM 884 N N . GLN A 1 112 ? -3.549 -11.146 -10.011 1.00 85.94 112 GLN A N 1
ATOM 885 C CA . GLN A 1 112 ? -2.115 -11.441 -10.110 1.00 85.94 112 GLN A CA 1
ATOM 886 C C . GLN A 1 112 ? -1.709 -11.906 -11.517 1.00 85.94 112 GLN A C 1
ATOM 888 O O . GLN A 1 112 ? -0.690 -11.463 -12.039 1.00 85.94 112 GLN A O 1
ATOM 893 N N . VAL A 1 113 ? -2.524 -12.746 -12.157 1.00 90.31 113 VAL A N 1
ATOM 894 C CA . VAL A 1 113 ? -2.323 -13.189 -13.543 1.00 90.31 113 VAL A CA 1
ATOM 895 C C . VAL A 1 113 ? -2.474 -12.018 -14.509 1.00 90.31 113 VAL A C 1
ATOM 897 O O . VAL A 1 113 ? -1.655 -11.873 -15.405 1.00 90.31 113 VAL A O 1
ATOM 900 N N . SER A 1 114 ? -3.456 -11.138 -14.308 1.00 90.69 114 SER A N 1
ATOM 901 C CA . SER A 1 114 ? -3.637 -9.941 -15.140 1.00 90.69 114 SER A CA 1
ATOM 902 C C . SER A 1 114 ? -2.436 -9.001 -15.034 1.00 90.69 114 SER A C 1
ATOM 904 O O . SER A 1 114 ? -1.951 -8.516 -16.051 1.00 90.69 114 SER A O 1
ATOM 906 N N . LEU A 1 115 ? -1.901 -8.795 -13.823 1.00 92.12 115 LEU A N 1
ATOM 907 C CA . LEU A 1 115 ? -0.666 -8.034 -13.613 1.00 92.12 115 LEU A CA 1
ATOM 908 C C . LEU A 1 115 ? 0.523 -8.671 -14.339 1.00 92.12 115 LEU A C 1
ATOM 910 O O . LEU A 1 115 ? 1.301 -7.960 -14.970 1.00 92.12 115 LEU A O 1
ATOM 914 N N . LEU A 1 116 ? 0.644 -10.000 -14.282 1.00 95.06 116 LEU A N 1
ATOM 915 C CA . LEU A 1 116 ? 1.694 -10.732 -14.985 1.00 95.06 116 LEU A CA 1
ATOM 916 C C . LEU A 1 116 ? 1.564 -10.588 -16.507 1.00 95.06 116 LEU A C 1
ATOM 918 O O . LEU A 1 116 ? 2.554 -10.308 -17.175 1.00 95.06 116 LEU A O 1
ATOM 922 N N . VAL A 1 117 ? 0.355 -10.731 -17.053 1.00 96.31 117 VAL A N 1
ATOM 923 C CA . VAL A 1 117 ? 0.083 -10.570 -18.490 1.00 96.31 117 VAL A CA 1
ATOM 924 C C . VAL A 1 117 ? 0.426 -9.155 -18.951 1.00 96.31 117 VAL A C 1
ATOM 926 O O . VAL A 1 117 ? 1.099 -8.999 -19.966 1.00 96.31 117 VAL A O 1
ATOM 929 N N . VAL A 1 118 ? 0.029 -8.130 -18.191 1.00 95.69 118 VAL A N 1
ATOM 930 C CA . VAL A 1 118 ? 0.381 -6.734 -18.488 1.00 95.69 118 VAL A CA 1
ATOM 931 C C . VAL A 1 118 ? 1.897 -6.531 -18.438 1.00 95.69 118 VAL A C 1
ATOM 933 O O . VAL A 1 118 ? 2.454 -5.943 -19.361 1.00 95.69 118 VAL A O 1
ATOM 936 N N . ALA A 1 119 ? 2.580 -7.050 -17.413 1.00 96.44 119 ALA A N 1
ATOM 937 C CA . ALA A 1 119 ? 4.034 -6.945 -17.303 1.00 96.44 119 ALA A CA 1
ATOM 938 C C . ALA A 1 119 ? 4.745 -7.593 -18.502 1.00 96.44 119 ALA A C 1
ATOM 940 O O . ALA A 1 119 ? 5.607 -6.965 -19.108 1.00 96.44 119 ALA A O 1
ATOM 941 N N . ILE A 1 120 ? 4.337 -8.803 -18.902 1.00 97.31 120 ILE A N 1
ATOM 942 C CA . ILE A 1 120 ? 4.871 -9.484 -20.093 1.00 97.31 120 ILE A CA 1
ATOM 943 C C . ILE A 1 120 ? 4.583 -8.664 -21.357 1.00 97.31 120 ILE A C 1
ATOM 945 O O . ILE A 1 120 ? 5.489 -8.431 -22.154 1.00 97.31 120 ILE A O 1
ATOM 949 N N . GLY A 1 121 ? 3.344 -8.200 -21.534 1.00 96.06 121 GLY A N 1
ATOM 950 C CA . GLY A 1 121 ? 2.925 -7.444 -22.714 1.00 96.06 121 GLY A CA 1
ATOM 951 C C . GLY A 1 121 ? 3.689 -6.132 -22.894 1.00 96.06 121 GLY A C 1
ATOM 952 O O . GLY A 1 121 ? 4.069 -5.796 -24.012 1.00 96.06 121 GLY A O 1
ATOM 953 N N . VAL A 1 122 ? 3.967 -5.413 -21.803 1.00 95.38 122 VAL A N 1
ATOM 954 C CA . VAL A 1 122 ? 4.797 -4.197 -21.819 1.00 95.38 122 VAL A CA 1
ATOM 955 C C . VAL A 1 122 ? 6.265 -4.538 -22.097 1.00 95.38 122 VAL A C 1
ATOM 957 O O . VAL A 1 122 ? 6.923 -3.847 -22.872 1.00 95.38 122 VAL A O 1
ATOM 960 N N . THR A 1 123 ? 6.782 -5.626 -21.524 1.00 96.44 123 THR A N 1
ATOM 961 C CA . THR A 1 123 ? 8.170 -6.068 -21.722 1.00 96.44 123 THR A CA 1
ATOM 962 C C . THR A 1 123 ? 8.470 -6.505 -23.155 1.00 96.44 123 THR A C 1
ATOM 964 O O . THR A 1 123 ? 9.542 -6.192 -23.668 1.00 96.44 123 THR A O 1
ATOM 967 N N . VAL A 1 124 ? 7.552 -7.208 -23.825 1.00 96.75 124 VAL A N 1
ATOM 968 C CA . VAL A 1 124 ? 7.764 -7.696 -25.203 1.00 96.75 124 VAL A CA 1
ATOM 969 C C . VAL A 1 124 ? 7.869 -6.547 -26.213 1.00 96.75 124 VAL A C 1
ATOM 971 O O . VAL A 1 124 ? 8.539 -6.697 -27.231 1.00 96.75 124 VAL A O 1
ATOM 974 N N . GLN A 1 125 ? 7.289 -5.383 -25.908 1.00 97.19 125 GLN A N 1
ATOM 975 C CA . GLN A 1 125 ? 7.413 -4.180 -26.740 1.00 97.19 125 GLN A CA 1
ATOM 976 C C . GLN A 1 125 ? 8.814 -3.553 -26.699 1.00 97.19 125 GLN A C 1
ATOM 978 O O . GLN A 1 125 ? 9.103 -2.682 -27.512 1.00 97.19 125 GLN A O 1
ATOM 983 N N . VAL A 1 126 ? 9.673 -3.961 -25.757 1.00 95.75 126 VAL A N 1
ATOM 984 C CA . VAL A 1 126 ? 11.062 -3.499 -25.688 1.00 95.75 126 VAL A CA 1
ATOM 985 C C . VAL A 1 126 ? 11.892 -4.308 -26.685 1.00 95.75 126 VAL A C 1
ATOM 987 O O . VAL A 1 126 ? 12.226 -5.477 -26.456 1.00 95.75 126 VAL A O 1
ATOM 990 N N . THR A 1 127 ? 12.217 -3.683 -27.805 1.00 94.94 127 THR A N 1
ATOM 991 C CA . THR A 1 127 ? 12.969 -4.247 -28.931 1.00 94.94 127 THR A CA 1
ATOM 992 C C . THR A 1 127 ? 14.252 -3.484 -29.230 1.00 94.94 127 THR A C 1
ATOM 994 O O . THR A 1 127 ? 15.184 -4.082 -29.762 1.00 94.94 127 THR A O 1
ATOM 997 N N . THR A 1 128 ? 14.334 -2.221 -28.817 1.00 91.69 128 THR A N 1
ATOM 998 C CA . THR A 1 128 ? 15.405 -1.299 -29.183 1.00 91.69 128 THR A CA 1
ATOM 999 C C . THR A 1 128 ? 15.894 -0.524 -27.965 1.00 91.69 128 THR A C 1
ATOM 1001 O O . THR A 1 128 ? 15.131 0.082 -27.203 1.00 91.69 128 THR A O 1
ATOM 1004 N N . VAL A 1 129 ? 17.210 -0.528 -27.795 1.00 91.69 129 VAL A N 1
ATOM 1005 C CA . VAL A 1 129 ? 17.925 0.268 -26.802 1.00 91.69 129 VAL A CA 1
ATOM 1006 C C . VAL A 1 129 ? 18.979 1.104 -27.511 1.00 91.69 129 VAL A C 1
ATOM 1008 O O . VAL A 1 129 ? 19.551 0.662 -28.503 1.00 91.69 129 VAL A O 1
ATOM 1011 N N . GLY A 1 130 ? 19.245 2.291 -26.986 1.00 87.38 130 GLY A N 1
ATOM 1012 C CA . GLY A 1 130 ? 20.180 3.237 -27.578 1.00 87.38 130 GLY A CA 1
ATOM 1013 C C . GLY A 1 130 ? 21.031 3.928 -26.534 1.00 87.38 130 GLY A C 1
ATOM 1014 O O . GLY A 1 130 ? 20.757 3.857 -25.331 1.00 87.38 130 GLY A O 1
ATOM 1015 N N . ASN A 1 131 ? 22.111 4.556 -26.989 1.00 82.50 131 ASN A N 1
ATOM 1016 C CA . ASN A 1 131 ? 22.987 5.309 -26.109 1.00 82.50 131 ASN A CA 1
ATOM 1017 C C . ASN A 1 131 ? 22.530 6.756 -26.100 1.00 82.50 131 ASN A C 1
ATOM 1019 O O . ASN A 1 131 ? 22.369 7.361 -27.160 1.00 82.50 131 ASN A O 1
ATOM 1023 N N . GLN A 1 132 ? 22.359 7.328 -24.918 1.00 72.88 132 GLN A N 1
ATOM 1024 C CA . GLN A 1 132 ? 21.946 8.710 -24.836 1.00 72.88 132 GLN A CA 1
ATOM 1025 C C . GLN A 1 132 ? 23.138 9.649 -24.640 1.00 72.88 132 GLN A C 1
ATOM 1027 O O . GLN A 1 132 ? 23.906 9.522 -23.682 1.00 72.88 132 GLN A O 1
ATOM 1032 N N . TYR A 1 133 ? 23.248 10.646 -25.521 1.00 56.88 133 TYR A N 1
ATOM 1033 C CA . TYR A 1 133 ? 24.209 11.739 -25.386 1.00 56.88 133 TYR A CA 1
ATOM 1034 C C . TYR A 1 133 ? 23.989 12.487 -24.055 1.00 56.88 133 TYR A C 1
ATOM 1036 O O . TYR A 1 133 ? 22.855 12.809 -23.705 1.00 56.88 133 TYR A O 1
ATOM 1044 N N . GLY A 1 134 ? 25.065 12.747 -23.297 1.00 61.50 134 GLY A N 1
ATOM 1045 C CA . GLY A 1 134 ? 25.001 13.438 -21.994 1.00 61.50 134 GLY A CA 1
ATOM 1046 C C . GLY A 1 134 ? 25.332 12.595 -20.751 1.00 61.50 134 GLY A C 1
ATOM 1047 O O . GLY A 1 134 ? 25.086 13.047 -19.636 1.00 61.50 134 GLY A O 1
ATOM 1048 N N . GLY A 1 135 ? 25.894 11.388 -20.905 1.00 66.00 135 GLY A N 1
ATOM 1049 C CA . GLY A 1 135 ? 26.475 10.619 -19.785 1.00 66.00 135 GLY A CA 1
ATOM 1050 C C . GLY A 1 135 ? 25.464 9.894 -18.884 1.00 66.00 135 GLY A C 1
ATOM 1051 O O . GLY A 1 135 ? 25.785 9.530 -17.753 1.00 66.00 135 GLY A O 1
ATOM 1052 N N . ILE A 1 136 ? 24.234 9.689 -19.370 1.00 70.31 136 ILE A N 1
ATOM 1053 C CA . ILE A 1 136 ? 23.153 8.988 -18.650 1.00 70.31 136 ILE A CA 1
ATOM 1054 C C . ILE A 1 136 ? 23.122 7.483 -19.004 1.00 70.31 136 ILE A C 1
ATOM 1056 O O . ILE A 1 136 ? 22.351 6.728 -18.416 1.00 70.31 136 ILE A O 1
ATOM 1060 N N . GLY A 1 137 ? 23.954 7.032 -19.949 1.00 81.31 137 GLY A N 1
ATOM 1061 C CA . GLY A 1 137 ? 24.097 5.626 -20.336 1.00 81.31 137 GLY A CA 1
ATOM 1062 C C . GLY A 1 137 ? 22.998 5.105 -21.265 1.00 81.31 137 GLY A C 1
ATOM 1063 O O . GLY A 1 137 ? 22.334 5.876 -21.960 1.00 81.31 137 GLY A O 1
ATOM 1064 N N . VAL A 1 138 ? 22.807 3.782 -21.272 1.00 86.56 138 VAL A N 1
ATOM 1065 C CA . VAL A 1 138 ? 21.869 3.106 -22.184 1.00 86.56 138 VAL A CA 1
ATOM 1066 C C . VAL A 1 138 ? 20.415 3.328 -21.766 1.00 86.56 138 VAL A C 1
ATOM 1068 O O . VAL A 1 138 ? 20.064 3.303 -20.581 1.00 86.56 138 VAL A O 1
ATOM 1071 N N . VAL A 1 139 ? 19.558 3.548 -22.763 1.00 87.44 139 VAL A N 1
ATOM 1072 C CA . VAL A 1 139 ? 18.131 3.854 -22.623 1.00 87.44 139 VAL A CA 1
ATOM 1073 C C . VAL A 1 139 ? 17.277 3.005 -23.551 1.00 87.44 139 VAL A C 1
ATOM 1075 O O . VAL A 1 139 ? 17.758 2.432 -24.519 1.00 87.44 139 VAL A O 1
ATOM 1078 N N . ILE A 1 140 ? 15.982 2.943 -23.254 1.00 90.06 140 ILE A N 1
ATOM 1079 C CA . ILE A 1 140 ? 14.979 2.268 -24.086 1.00 90.06 140 ILE A CA 1
ATOM 1080 C C . ILE A 1 140 ? 14.418 3.267 -25.091 1.00 90.06 140 ILE A C 1
ATOM 1082 O O . ILE A 1 140 ? 13.864 4.288 -24.669 1.00 90.06 140 ILE A O 1
ATOM 1086 N N . GLU A 1 141 ? 14.498 2.958 -26.381 1.00 89.94 141 GLU A N 1
ATOM 1087 C CA . GLU A 1 141 ? 14.080 3.868 -27.455 1.00 89.94 141 GLU A CA 1
ATOM 1088 C C . GLU A 1 141 ? 12.633 3.645 -27.905 1.00 89.94 141 GLU A C 1
ATOM 1090 O O . GLU A 1 141 ? 11.961 4.607 -28.289 1.00 89.94 141 GLU A O 1
ATOM 1095 N N . ASP A 1 142 ? 12.106 2.424 -27.773 1.00 91.94 142 ASP A N 1
ATOM 1096 C CA . ASP A 1 142 ? 10.790 2.063 -28.313 1.00 91.94 142 ASP A CA 1
ATOM 1097 C C . ASP A 1 142 ? 9.668 2.935 -27.734 1.00 91.94 142 ASP A C 1
ATOM 1099 O O . ASP A 1 142 ? 9.350 2.857 -26.544 1.00 91.94 142 ASP A O 1
ATOM 1103 N N . GLY A 1 143 ? 9.040 3.755 -28.583 1.00 91.56 143 GLY A N 1
ATOM 1104 C CA . GLY A 1 143 ? 7.954 4.667 -28.202 1.00 91.56 143 GLY A CA 1
ATOM 1105 C C . GLY A 1 143 ? 6.736 3.948 -27.618 1.00 91.56 143 GLY A C 1
ATOM 1106 O O . GLY A 1 143 ? 6.226 4.351 -26.572 1.00 91.56 143 GLY A O 1
ATOM 1107 N N . TRP A 1 144 ? 6.323 2.838 -28.239 1.00 93.19 144 TRP A N 1
ATOM 1108 C CA . TRP A 1 144 ? 5.199 2.016 -27.776 1.00 93.19 144 TRP A CA 1
ATOM 1109 C C . TRP A 1 144 ? 5.433 1.441 -26.384 1.00 93.19 144 TRP A C 1
ATOM 1111 O O . TRP A 1 144 ? 4.547 1.532 -25.536 1.00 93.19 144 TRP A O 1
ATOM 1121 N N . ALA A 1 145 ? 6.641 0.940 -26.111 1.00 93.75 145 ALA A N 1
ATOM 1122 C CA . ALA A 1 145 ? 6.971 0.394 -24.802 1.00 93.75 145 ALA A CA 1
ATOM 1123 C C . ALA A 1 145 ? 6.843 1.465 -23.710 1.00 93.75 145 ALA A C 1
ATOM 1125 O O . ALA A 1 145 ? 6.200 1.225 -22.686 1.00 93.75 145 ALA A O 1
ATOM 1126 N N . ARG A 1 14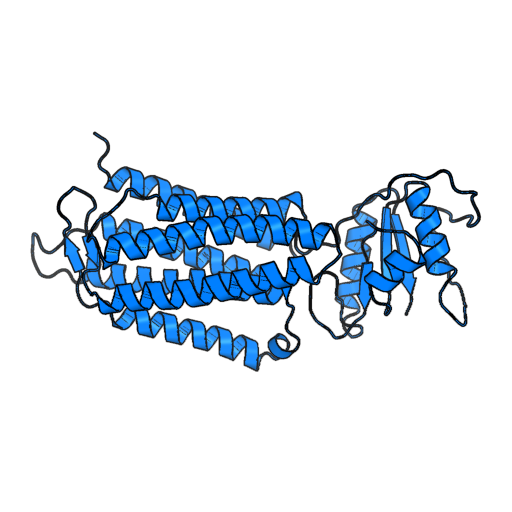6 ? 7.403 2.668 -23.921 1.00 91.88 146 ARG A N 1
ATOM 1127 C CA . ARG A 1 146 ? 7.271 3.767 -22.938 1.00 91.88 146 ARG A CA 1
ATOM 1128 C C . ARG A 1 146 ? 5.830 4.254 -22.804 1.00 91.88 146 ARG A C 1
ATOM 1130 O O . ARG A 1 146 ? 5.414 4.528 -21.683 1.00 91.88 146 ARG A O 1
ATOM 1137 N N . GLY A 1 147 ? 5.085 4.347 -23.905 1.00 94.25 147 GLY A N 1
ATOM 1138 C CA . GLY A 1 147 ? 3.670 4.725 -23.884 1.00 94.25 147 GLY A CA 1
ATOM 1139 C C . GLY A 1 147 ? 2.819 3.729 -23.095 1.00 94.25 147 GLY A C 1
ATOM 1140 O O . GLY A 1 147 ? 2.060 4.127 -22.215 1.00 94.25 147 GLY A O 1
ATOM 1141 N N . SER A 1 148 ? 3.007 2.429 -23.337 1.00 95.06 148 SER A N 1
ATOM 1142 C CA . SER A 1 148 ? 2.328 1.358 -22.601 1.00 95.06 148 SER A CA 1
ATOM 1143 C C . SER A 1 148 ? 2.708 1.352 -21.119 1.00 95.06 148 SER A C 1
ATOM 1145 O O . SER A 1 148 ? 1.827 1.247 -20.267 1.00 95.06 148 SER A O 1
ATOM 1147 N N . LEU A 1 149 ? 4.000 1.505 -20.795 1.00 93.44 149 LEU A N 1
ATOM 1148 C CA . LEU A 1 149 ? 4.470 1.614 -19.412 1.00 93.44 149 LEU A CA 1
ATOM 1149 C C . LEU A 1 149 ? 3.778 2.778 -18.689 1.00 93.44 149 LEU A C 1
ATOM 1151 O O . LEU A 1 149 ? 3.239 2.576 -17.602 1.00 93.44 149 LEU A O 1
ATOM 1155 N N . 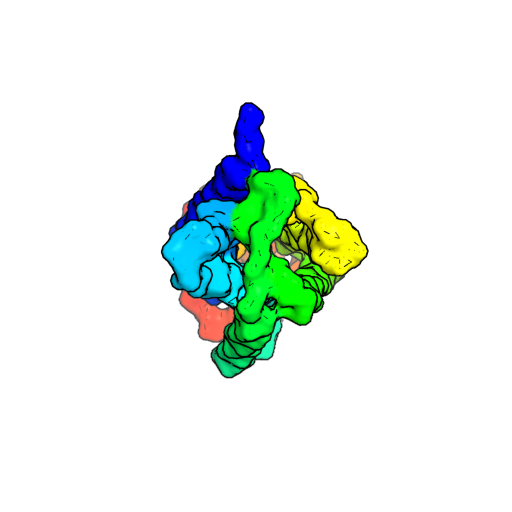ALA A 1 150 ? 3.775 3.968 -19.299 1.00 94.19 150 ALA A N 1
ATOM 1156 C CA . ALA A 1 150 ? 3.134 5.152 -18.738 1.00 94.19 150 ALA A CA 1
ATOM 1157 C C . ALA A 1 150 ? 1.638 4.904 -18.511 1.00 94.19 150 ALA A C 1
ATOM 1159 O O . ALA A 1 150 ? 1.183 4.992 -17.378 1.00 94.19 150 ALA A O 1
ATOM 1160 N N . LEU A 1 151 ? 0.907 4.465 -19.541 1.00 95.38 151 LEU A N 1
ATOM 1161 C CA . LEU A 1 151 ? -0.531 4.202 -19.464 1.00 95.38 151 LEU A CA 1
ATOM 1162 C C . LEU A 1 151 ? -0.899 3.250 -18.318 1.00 95.38 151 LEU A C 1
ATOM 1164 O O . LEU A 1 151 ? -1.781 3.550 -17.511 1.00 95.38 151 LEU A O 1
ATOM 1168 N N . PHE A 1 152 ? -0.247 2.087 -18.235 1.00 95.12 152 PHE A N 1
ATOM 1169 C CA . PHE A 1 152 ? -0.578 1.117 -17.192 1.00 95.12 152 PHE A CA 1
ATOM 1170 C C . PHE A 1 152 ? -0.141 1.590 -15.802 1.00 95.12 152 PHE A C 1
ATOM 1172 O O . PHE A 1 152 ? -0.863 1.344 -14.832 1.00 95.12 152 PHE A O 1
ATOM 1179 N N . ALA A 1 153 ? 0.981 2.309 -15.688 1.00 91.88 153 ALA A N 1
ATOM 1180 C CA . ALA A 1 153 ? 1.373 2.941 -14.432 1.00 91.88 153 ALA A CA 1
ATOM 1181 C C . ALA A 1 153 ? 0.324 3.971 -13.974 1.00 91.88 153 ALA A C 1
ATOM 1183 O O . ALA A 1 153 ? -0.105 3.915 -12.818 1.00 91.88 153 ALA A O 1
ATOM 1184 N N . THR A 1 154 ? -0.173 4.823 -14.879 1.00 94.31 154 THR A N 1
ATOM 1185 C CA . THR A 1 154 ? -1.257 5.781 -14.612 1.00 94.31 154 THR A CA 1
ATOM 1186 C C . THR A 1 154 ? -2.514 5.069 -14.128 1.00 94.31 154 THR A C 1
ATOM 1188 O O . THR A 1 154 ? -3.094 5.456 -13.112 1.00 94.31 154 THR A O 1
ATOM 1191 N N . LEU A 1 155 ? -2.941 4.000 -14.811 1.00 94.31 155 LEU A N 1
ATOM 1192 C CA . LEU A 1 155 ? -4.141 3.240 -14.444 1.00 94.31 155 LEU A CA 1
ATOM 1193 C C . LEU A 1 155 ? -4.024 2.622 -13.043 1.00 94.31 155 LEU A C 1
ATOM 1195 O O . LEU A 1 155 ? -4.951 2.740 -12.231 1.00 94.31 155 LEU A O 1
ATOM 1199 N N . PHE A 1 156 ? -2.887 1.998 -12.723 1.00 92.75 156 PHE A N 1
ATOM 1200 C CA . PHE A 1 156 ? -2.669 1.395 -11.406 1.00 92.75 156 PHE A CA 1
ATOM 1201 C C . PHE A 1 156 ? -2.571 2.444 -10.295 1.00 92.75 156 PHE A C 1
ATOM 1203 O O . PHE A 1 156 ? -3.216 2.283 -9.254 1.00 92.75 156 PHE A O 1
ATOM 1210 N N . MET A 1 157 ? -1.842 3.541 -10.517 1.00 90.75 157 MET A N 1
ATOM 1211 C CA . MET A 1 157 ? -1.710 4.617 -9.530 1.00 90.75 157 MET A CA 1
ATOM 1212 C C . MET A 1 157 ? -3.030 5.363 -9.315 1.00 90.75 157 MET A C 1
ATOM 1214 O O . MET A 1 157 ? -3.390 5.651 -8.173 1.00 90.75 157 MET A O 1
ATOM 1218 N N . SER A 1 158 ? -3.811 5.588 -10.374 1.00 91.38 158 SER A N 1
ATOM 1219 C CA . SER A 1 158 ? -5.148 6.193 -10.285 1.00 91.38 158 SER A CA 1
ATOM 1220 C C . SER A 1 158 ? -6.114 5.305 -9.510 1.00 91.38 158 SER A C 1
ATOM 1222 O O . SER A 1 158 ? -6.862 5.788 -8.660 1.00 91.38 158 SER A O 1
ATOM 1224 N N . THR A 1 159 ? -6.059 3.991 -9.745 1.00 89.94 159 THR A N 1
ATOM 1225 C CA . THR A 1 159 ? -6.851 3.019 -8.984 1.00 89.94 159 THR A CA 1
ATOM 1226 C C . THR A 1 159 ? -6.479 3.068 -7.504 1.00 89.94 159 THR A C 1
ATOM 1228 O O . THR A 1 159 ? -7.360 3.221 -6.659 1.00 89.94 159 THR A O 1
ATOM 1231 N N . ALA A 1 160 ? -5.184 3.010 -7.177 1.00 90.94 160 ALA A N 1
ATOM 1232 C CA . ALA A 1 160 ? -4.689 3.123 -5.806 1.00 90.94 160 ALA A CA 1
ATOM 1233 C C . ALA A 1 160 ? -5.132 4.431 -5.126 1.00 90.94 160 ALA A C 1
ATOM 1235 O O . ALA A 1 160 ? -5.595 4.416 -3.983 1.00 90.94 160 ALA A O 1
ATOM 1236 N N . LEU A 1 161 ? -5.049 5.555 -5.839 1.00 93.81 161 LEU A N 1
ATOM 1237 C CA . LEU A 1 161 ? -5.471 6.856 -5.334 1.00 93.81 161 LEU A CA 1
ATOM 1238 C C . LEU A 1 161 ? -6.986 6.905 -5.091 1.00 93.81 161 LEU A C 1
ATOM 1240 O O . LEU A 1 161 ? -7.422 7.367 -4.038 1.00 93.81 161 LEU A O 1
ATOM 1244 N N . ALA A 1 162 ? -7.794 6.356 -6.002 1.00 91.50 162 ALA A N 1
ATOM 1245 C CA . ALA A 1 162 ? -9.243 6.261 -5.839 1.00 91.50 162 ALA A CA 1
ATOM 1246 C C . ALA A 1 162 ? -9.632 5.428 -4.604 1.00 91.50 162 ALA A C 1
ATOM 1248 O O . ALA A 1 162 ? -10.539 5.809 -3.858 1.00 91.50 162 ALA A O 1
ATOM 1249 N N . VAL A 1 163 ? -8.918 4.323 -4.340 1.00 90.06 163 VAL A N 1
ATOM 1250 C CA . VAL A 1 163 ? -9.086 3.516 -3.119 1.00 90.06 163 VAL A CA 1
ATOM 1251 C C . VAL A 1 163 ? -8.831 4.352 -1.864 1.00 90.06 163 VAL A C 1
ATOM 1253 O O . VAL A 1 163 ? -9.636 4.340 -0.925 1.00 90.06 163 VAL A O 1
ATOM 1256 N N . LEU A 1 164 ? -7.719 5.082 -1.840 1.00 92.50 164 LEU A N 1
ATOM 1257 C CA . LEU A 1 164 ? -7.313 5.882 -0.690 1.00 92.50 164 LEU A CA 1
ATOM 1258 C C . LEU A 1 164 ? -8.269 7.056 -0.450 1.00 92.50 164 LEU A C 1
ATOM 1260 O O . LEU A 1 164 ? -8.754 7.223 0.667 1.00 92.50 164 LEU A O 1
ATOM 1264 N N . ILE A 1 165 ? -8.641 7.800 -1.496 1.00 93.44 165 ILE A N 1
ATOM 1265 C CA . ILE A 1 165 ? -9.615 8.900 -1.414 1.00 93.44 165 ILE A CA 1
ATOM 1266 C C . ILE A 1 165 ? -10.962 8.385 -0.905 1.00 93.44 165 ILE A C 1
ATOM 1268 O O . ILE A 1 165 ? -11.525 8.936 0.043 1.00 93.44 165 ILE A O 1
ATOM 1272 N N . ARG A 1 166 ? -11.467 7.279 -1.467 1.00 90.38 166 ARG A N 1
ATOM 1273 C CA . ARG A 1 166 ? -12.703 6.652 -0.984 1.00 90.38 166 ARG A CA 1
ATOM 1274 C C . ARG A 1 166 ? -12.606 6.290 0.496 1.00 90.38 166 ARG A C 1
ATOM 1276 O O . ARG A 1 166 ? -13.579 6.474 1.225 1.00 90.38 166 ARG A O 1
ATOM 1283 N N . THR A 1 167 ? -11.457 5.787 0.942 1.00 88.06 167 THR A N 1
ATOM 1284 C CA . THR A 1 167 ? -11.217 5.457 2.352 1.00 88.06 167 THR A CA 1
ATOM 1285 C C . THR A 1 167 ? -11.281 6.701 3.230 1.00 88.06 167 THR A C 1
ATOM 1287 O O . THR A 1 167 ? -11.946 6.673 4.261 1.00 88.06 167 THR A O 1
ATOM 1290 N N . LEU A 1 168 ? -10.668 7.807 2.806 1.00 91.19 168 LEU A N 1
ATOM 1291 C CA . LEU A 1 168 ? -10.702 9.078 3.534 1.00 91.19 168 LEU A CA 1
ATOM 1292 C C . LEU A 1 168 ? -12.112 9.669 3.654 1.00 91.19 168 LEU A C 1
ATOM 1294 O O . LEU A 1 168 ? -12.413 10.292 4.672 1.00 91.19 168 LEU A O 1
ATOM 1298 N N . ILE A 1 169 ? -12.963 9.450 2.644 1.00 89.62 169 ILE A N 1
ATOM 1299 C CA . ILE A 1 169 ? -14.364 9.899 2.621 1.00 89.62 169 ILE A CA 1
ATOM 1300 C C . ILE A 1 169 ? -15.259 8.998 3.483 1.00 89.62 169 ILE A C 1
ATOM 1302 O O . ILE A 1 169 ? -16.156 9.482 4.169 1.00 89.62 169 ILE A O 1
ATOM 1306 N N . ARG A 1 170 ? -15.071 7.674 3.415 1.00 84.44 170 ARG A N 1
ATOM 1307 C CA . ARG A 1 170 ? -16.018 6.694 3.981 1.00 84.44 170 ARG A CA 1
ATOM 1308 C C . ARG A 1 170 ? -15.638 6.185 5.366 1.00 84.44 170 ARG A C 1
ATOM 1310 O O . ARG A 1 170 ? -16.521 5.735 6.091 1.00 84.44 170 ARG A O 1
ATOM 1317 N N . ASN A 1 171 ? -14.358 6.193 5.727 1.00 80.75 171 ASN A N 1
ATOM 1318 C CA . ASN A 1 171 ? -13.897 5.640 6.992 1.00 80.75 171 ASN A CA 1
ATOM 1319 C C . ASN A 1 171 ? -13.729 6.751 8.033 1.00 80.75 171 ASN A C 1
ATOM 1321 O O . ASN A 1 171 ? -12.976 7.694 7.812 1.00 80.75 171 ASN A O 1
ATOM 1325 N N . LYS A 1 172 ? -14.425 6.631 9.169 1.00 79.38 172 LYS A N 1
ATOM 1326 C CA . LYS A 1 172 ? -14.347 7.582 10.290 1.00 79.38 172 LYS A CA 1
ATOM 1327 C C . LYS A 1 172 ? -13.260 7.233 11.313 1.00 79.38 172 LYS A C 1
ATOM 1329 O O . LYS A 1 172 ? -12.987 8.038 12.195 1.00 79.38 172 LYS A O 1
ATOM 1334 N N . ASP A 1 173 ? -12.642 6.058 11.218 1.00 76.69 173 ASP A N 1
ATOM 1335 C CA . ASP A 1 173 ? -11.616 5.634 12.168 1.00 76.69 173 ASP A CA 1
ATOM 1336 C C . ASP A 1 173 ? -10.356 6.518 12.042 1.00 76.69 173 ASP A C 1
ATOM 1338 O O . ASP A 1 173 ? -9.757 6.597 10.961 1.00 76.69 173 ASP A O 1
ATOM 1342 N N . PRO A 1 174 ? -9.926 7.194 13.122 1.00 80.31 174 PRO A N 1
ATOM 1343 C CA . PRO A 1 17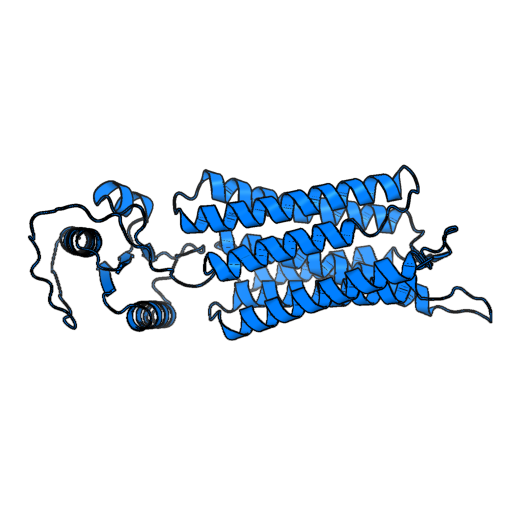4 ? -8.844 8.169 13.054 1.00 80.31 174 PRO A CA 1
ATOM 1344 C C . PRO A 1 174 ? -7.491 7.545 12.688 1.00 80.31 174 PRO A C 1
ATOM 1346 O O . PRO A 1 174 ? -6.669 8.218 12.063 1.00 80.31 174 PRO A O 1
ATOM 1349 N N . ILE A 1 175 ? -7.243 6.278 13.033 1.00 79.94 175 ILE A N 1
ATOM 1350 C CA . ILE A 1 175 ? -5.994 5.588 12.689 1.00 79.94 175 ILE A CA 1
ATOM 1351 C C . ILE A 1 175 ? -6.006 5.209 11.213 1.00 79.94 175 ILE A C 1
ATOM 1353 O O . ILE A 1 175 ? -5.046 5.511 10.502 1.00 79.94 175 ILE A O 1
ATOM 1357 N N . VAL A 1 176 ? -7.103 4.606 10.741 1.00 82.06 176 VAL A N 1
ATOM 1358 C CA . VAL A 1 176 ? -7.264 4.245 9.322 1.00 82.06 176 VAL A CA 1
ATOM 1359 C C . VAL A 1 176 ? -7.083 5.485 8.448 1.00 82.06 176 VAL A C 1
ATOM 1361 O O . VAL A 1 176 ? -6.356 5.455 7.456 1.00 82.06 176 VAL A O 1
ATOM 1364 N N . ARG A 1 177 ? -7.688 6.612 8.845 1.00 88.31 177 ARG A N 1
ATOM 1365 C CA . ARG A 1 177 ? -7.549 7.883 8.127 1.00 88.31 177 ARG A CA 1
ATOM 1366 C C . ARG A 1 177 ? -6.111 8.392 8.128 1.00 88.31 177 ARG A C 1
ATOM 1368 O O . ARG A 1 177 ? -5.633 8.781 7.072 1.00 88.31 177 ARG A O 1
ATOM 1375 N N . LYS A 1 178 ? -5.394 8.364 9.257 1.00 90.12 178 LYS A N 1
ATOM 1376 C CA . LYS A 1 178 ? -3.974 8.778 9.311 1.00 90.12 178 LYS A CA 1
ATOM 1377 C C . LYS A 1 178 ? -3.087 7.916 8.405 1.00 90.12 178 LYS A C 1
ATOM 1379 O O . LYS A 1 178 ? -2.243 8.460 7.696 1.00 90.12 178 LYS A O 1
ATOM 1384 N N . GLN A 1 179 ? -3.313 6.600 8.376 1.00 89.38 179 GLN A N 1
ATOM 1385 C CA . GLN A 1 179 ? -2.629 5.686 7.452 1.00 89.38 179 GLN A CA 1
ATOM 1386 C C . GLN A 1 179 ? -2.935 6.049 5.992 1.00 89.38 179 GLN A C 1
ATOM 1388 O O . GLN A 1 179 ? -2.015 6.238 5.198 1.00 89.38 179 GLN A O 1
ATOM 1393 N N . ALA A 1 180 ? -4.217 6.220 5.653 1.00 91.69 180 ALA A N 1
ATOM 1394 C CA . ALA A 1 180 ? -4.644 6.583 4.308 1.00 91.69 180 ALA A CA 1
ATOM 1395 C C . ALA A 1 180 ? -4.119 7.963 3.874 1.00 91.69 180 ALA A C 1
ATOM 1397 O O . ALA A 1 180 ? -3.725 8.102 2.722 1.00 91.69 180 ALA A O 1
ATOM 1398 N N . ILE A 1 181 ? -4.040 8.960 4.767 1.00 95.31 181 ILE A N 1
ATOM 1399 C CA . ILE A 1 181 ? -3.474 10.290 4.472 1.00 95.31 181 ILE A CA 1
ATOM 1400 C C . ILE A 1 181 ? -2.004 10.167 4.068 1.00 95.31 181 ILE A C 1
ATOM 1402 O O . ILE A 1 181 ? -1.628 10.663 3.008 1.00 95.31 181 ILE A O 1
ATOM 1406 N N . LEU A 1 182 ? -1.179 9.485 4.874 1.00 94.19 182 LEU A N 1
ATOM 1407 C CA . LEU A 1 182 ? 0.241 9.315 4.548 1.00 94.19 182 LEU A CA 1
ATOM 1408 C C . LEU A 1 182 ? 0.434 8.561 3.232 1.00 94.19 182 LEU A C 1
ATOM 1410 O O . LEU A 1 182 ? 1.247 8.962 2.404 1.00 94.19 182 LEU A O 1
ATOM 1414 N N . MET A 1 183 ? -0.328 7.488 3.022 1.00 93.00 183 MET A N 1
ATOM 1415 C CA . MET A 1 183 ? -0.232 6.711 1.788 1.00 93.00 183 MET A CA 1
ATOM 1416 C C . MET A 1 183 ? -0.726 7.507 0.576 1.00 93.00 183 MET A C 1
ATOM 1418 O O . MET A 1 183 ? -0.112 7.421 -0.480 1.00 93.00 183 MET A O 1
ATOM 1422 N N . THR A 1 184 ? -1.762 8.338 0.734 1.00 96.25 184 THR A N 1
ATOM 1423 C CA . THR A 1 184 ? -2.239 9.258 -0.314 1.00 96.25 184 THR A CA 1
ATOM 1424 C C . THR A 1 184 ? -1.157 10.261 -0.679 1.00 96.25 184 THR A C 1
ATOM 1426 O O . THR A 1 184 ? -0.879 10.431 -1.860 1.00 96.25 184 THR A O 1
ATOM 1429 N N . ALA A 1 185 ? -0.512 10.883 0.313 1.00 96.69 185 ALA A N 1
ATOM 1430 C CA . ALA A 1 185 ? 0.579 11.823 0.076 1.00 96.69 185 ALA A CA 1
ATOM 1431 C C . ALA A 1 185 ? 1.730 11.157 -0.694 1.00 96.69 185 ALA A C 1
ATOM 1433 O O . ALA A 1 185 ? 2.167 11.681 -1.715 1.00 96.69 185 ALA A O 1
ATOM 1434 N N . GLY A 1 186 ? 2.160 9.963 -0.269 1.00 94.06 186 GLY A N 1
ATOM 1435 C CA . GLY A 1 186 ? 3.193 9.198 -0.969 1.00 94.06 186 GLY A CA 1
ATOM 1436 C C . GLY A 1 186 ? 2.813 8.853 -2.414 1.00 94.06 186 GLY A C 1
ATOM 1437 O O . GLY A 1 186 ? 3.587 9.124 -3.331 1.00 94.06 186 GLY A O 1
ATOM 1438 N N . VAL A 1 187 ? 1.613 8.299 -2.627 1.00 94.88 187 VAL A N 1
ATOM 1439 C CA . VAL A 1 187 ? 1.107 7.924 -3.961 1.00 94.88 187 VAL A CA 1
ATOM 1440 C C . VAL A 1 187 ? 0.940 9.149 -4.861 1.00 94.88 187 VAL A C 1
ATOM 1442 O O . VAL A 1 187 ? 1.280 9.072 -6.034 1.00 94.88 187 VAL A O 1
ATOM 1445 N N . ALA A 1 188 ? 0.470 10.283 -4.339 1.00 95.81 188 ALA A N 1
ATOM 1446 C CA . ALA A 1 188 ? 0.296 11.511 -5.114 1.00 95.81 188 ALA A CA 1
ATOM 1447 C C . ALA A 1 188 ? 1.636 12.150 -5.512 1.00 95.81 188 ALA A C 1
ATOM 1449 O O . ALA A 1 188 ? 1.785 12.577 -6.658 1.00 95.81 188 ALA A O 1
ATOM 1450 N N . ILE A 1 189 ? 2.618 12.178 -4.599 1.00 95.06 189 ILE A N 1
ATOM 1451 C CA . ILE A 1 189 ? 3.975 12.677 -4.879 1.00 95.06 189 ILE A CA 1
ATOM 1452 C C . ILE A 1 189 ? 4.623 11.833 -5.977 1.00 95.06 189 ILE A C 1
ATOM 1454 O O . ILE A 1 189 ? 5.101 12.373 -6.974 1.00 95.06 189 ILE A O 1
ATOM 1458 N N . HIS A 1 190 ? 4.621 10.507 -5.818 1.00 93.44 190 HIS A N 1
ATOM 1459 C CA . HIS A 1 190 ? 5.244 9.629 -6.801 1.00 93.44 190 HIS A CA 1
ATOM 1460 C C . HIS A 1 190 ? 4.454 9.543 -8.104 1.00 93.44 190 HIS A C 1
ATOM 1462 O O . HIS A 1 190 ? 5.064 9.589 -9.163 1.00 93.44 190 HIS A O 1
ATOM 1468 N N . GLY A 1 191 ? 3.122 9.493 -8.046 1.00 93.12 191 GLY A N 1
ATOM 1469 C CA . GLY A 1 191 ? 2.256 9.502 -9.224 1.00 93.12 191 GLY A CA 1
ATOM 1470 C C . GLY A 1 191 ? 2.493 10.744 -10.081 1.00 93.12 191 GLY A C 1
ATOM 1471 O O . GLY A 1 191 ? 2.853 10.618 -11.243 1.00 93.12 191 GLY A O 1
ATOM 1472 N N . THR A 1 192 ? 2.426 11.941 -9.488 1.00 93.25 192 THR A N 1
ATOM 1473 C CA . THR A 1 192 ? 2.737 13.199 -10.196 1.00 93.25 192 THR A CA 1
ATOM 1474 C C . THR A 1 192 ? 4.165 13.208 -10.746 1.00 93.25 192 THR A C 1
ATOM 1476 O O . THR A 1 192 ? 4.396 13.641 -11.876 1.00 93.25 192 THR A O 1
ATOM 1479 N N . GLY A 1 193 ? 5.133 12.708 -9.972 1.00 92.81 193 GLY A N 1
ATOM 1480 C CA . GLY A 1 193 ? 6.516 12.570 -10.421 1.00 92.81 193 GLY A CA 1
ATOM 1481 C C . GLY A 1 193 ? 6.664 11.640 -11.632 1.00 92.81 193 GLY A C 1
ATOM 1482 O O . GLY A 1 193 ? 7.359 11.992 -12.586 1.00 92.81 193 GLY A O 1
ATOM 1483 N N . ALA A 1 194 ? 5.985 10.492 -11.616 1.00 91.56 194 ALA A N 1
ATOM 1484 C CA . ALA A 1 194 ? 5.980 9.505 -12.690 1.00 91.56 194 ALA A CA 1
ATOM 1485 C C . ALA A 1 194 ? 5.321 10.040 -13.963 1.00 91.56 194 ALA A C 1
ATOM 1487 O O . ALA A 1 194 ? 5.918 9.923 -15.030 1.00 91.56 194 ALA A O 1
ATOM 1488 N N . GLU A 1 195 ? 4.168 10.702 -13.850 1.00 92.25 195 GLU A N 1
ATOM 1489 C CA . GLU A 1 195 ? 3.496 11.343 -14.988 1.00 92.25 195 GLU A CA 1
ATOM 1490 C C . GLU A 1 195 ? 4.354 12.454 -15.594 1.00 92.25 195 GLU A C 1
ATOM 1492 O O . GLU A 1 195 ? 4.543 12.512 -16.807 1.00 92.25 195 GLU A O 1
ATOM 1497 N N . SER A 1 196 ? 4.958 13.294 -14.749 1.00 92.25 196 SER A N 1
ATOM 1498 C CA . SER A 1 196 ? 5.871 14.341 -15.219 1.00 92.25 196 SER A CA 1
ATOM 1499 C C . SER A 1 196 ? 7.083 13.733 -15.934 1.00 92.25 196 SER A C 1
ATOM 1501 O O . SER A 1 196 ? 7.543 14.266 -16.941 1.00 92.25 196 SER A O 1
ATOM 1503 N N . TYR A 1 197 ? 7.588 12.593 -15.443 1.00 90.25 197 TYR A N 1
ATOM 1504 C CA . TYR A 1 197 ? 8.750 11.918 -16.031 1.00 90.25 197 TYR A CA 1
ATOM 1505 C C . TYR A 1 197 ? 8.387 11.308 -17.378 1.00 90.25 197 TYR A C 1
ATOM 1507 O O . TYR A 1 197 ? 9.116 11.483 -18.352 1.00 90.25 197 TYR A O 1
ATOM 1515 N N . ALA A 1 198 ? 7.243 10.626 -17.443 1.00 90.56 198 ALA A N 1
ATOM 1516 C CA . ALA A 1 198 ? 6.698 10.078 -18.673 1.00 90.56 198 ALA A CA 1
ATOM 1517 C C . ALA A 1 198 ? 6.465 11.184 -19.708 1.00 90.56 198 ALA A C 1
ATOM 1519 O O . ALA A 1 198 ? 6.900 11.033 -20.846 1.00 90.56 198 ALA A O 1
ATOM 1520 N N . TYR A 1 199 ? 5.876 12.313 -19.306 1.00 91.12 199 TYR A N 1
ATOM 1521 C CA . TYR A 1 199 ? 5.648 13.458 -20.181 1.00 91.12 199 TYR A CA 1
ATOM 1522 C C . TYR A 1 199 ? 6.955 13.980 -20.794 1.00 91.12 199 TYR A C 1
ATOM 1524 O O . TYR A 1 199 ? 7.082 14.031 -22.016 1.00 91.12 199 TYR A O 1
ATOM 1532 N N . LEU A 1 200 ? 7.958 14.287 -19.964 1.00 89.56 200 LEU A N 1
ATOM 1533 C CA . LEU A 1 200 ? 9.265 14.763 -20.438 1.00 89.56 200 LEU A CA 1
ATOM 1534 C C . LEU A 1 200 ? 9.937 13.748 -21.376 1.00 89.56 200 LEU A C 1
ATOM 1536 O O . LEU A 1 200 ? 10.516 14.094 -22.404 1.00 89.56 200 LEU A O 1
ATOM 1540 N N . ARG A 1 201 ? 9.826 12.462 -21.050 1.00 86.19 201 ARG A N 1
ATOM 1541 C CA . ARG A 1 201 ? 10.484 11.374 -21.778 1.00 86.19 201 ARG A CA 1
ATOM 1542 C C . ARG A 1 201 ? 9.756 10.999 -23.075 1.00 86.19 201 ARG A C 1
ATOM 1544 O O . ARG A 1 201 ? 10.385 10.424 -23.960 1.00 86.19 201 ARG A O 1
ATOM 1551 N N . ILE A 1 202 ? 8.457 11.270 -23.199 1.00 88.00 202 ILE A N 1
ATOM 1552 C CA . ILE A 1 202 ? 7.647 10.964 -24.392 1.00 88.00 202 ILE A CA 1
ATOM 1553 C C . ILE A 1 202 ? 7.557 12.172 -25.327 1.00 88.00 202 ILE A C 1
ATOM 1555 O O . ILE A 1 202 ? 7.709 11.998 -26.530 1.00 88.00 202 ILE A O 1
ATOM 1559 N N . PHE A 1 203 ? 7.333 13.374 -24.792 1.00 88.81 203 PHE A N 1
ATOM 1560 C CA . PHE A 1 203 ? 7.009 14.554 -25.599 1.00 88.81 203 PHE A CA 1
ATOM 1561 C C . PHE A 1 203 ? 8.169 15.531 -25.780 1.00 88.81 203 PHE A C 1
ATOM 1563 O O . PHE A 1 203 ? 8.167 16.280 -26.751 1.00 88.81 203 PHE A O 1
ATOM 1570 N N . THR A 1 204 ? 9.148 15.552 -24.870 1.00 86.62 204 THR A N 1
ATOM 1571 C CA . THR A 1 204 ? 10.267 16.514 -24.931 1.00 86.62 204 THR A CA 1
ATOM 1572 C C . THR A 1 204 ? 11.631 15.844 -25.078 1.00 86.62 204 THR A C 1
ATOM 1574 O O . THR A 1 204 ? 12.650 16.531 -25.047 1.00 86.62 204 THR A O 1
ATOM 1577 N N . GLU A 1 205 ? 11.661 14.508 -25.171 1.00 80.19 205 GLU A N 1
ATOM 1578 C CA . GLU A 1 205 ? 12.869 13.664 -25.225 1.00 80.19 205 GLU A CA 1
ATOM 1579 C C . GLU A 1 205 ? 13.925 14.019 -24.164 1.00 80.19 205 GLU A C 1
ATOM 1581 O O . GLU A 1 205 ? 15.120 13.764 -24.306 1.00 80.19 205 GLU A O 1
ATOM 1586 N N . THR A 1 206 ? 13.475 14.612 -23.058 1.00 81.44 206 THR A N 1
ATOM 1587 C CA . THR A 1 206 ? 14.352 15.115 -22.009 1.00 81.44 206 THR A CA 1
ATOM 1588 C C . THR A 1 206 ? 14.566 14.028 -20.973 1.00 81.44 206 THR A C 1
ATOM 1590 O O . THR A 1 206 ? 13.630 13.334 -20.574 1.00 81.44 206 THR A O 1
ATOM 1593 N N . TYR A 1 207 ? 15.806 13.903 -20.505 1.00 75.25 207 TYR A N 1
ATOM 1594 C CA . TYR A 1 207 ? 16.168 12.949 -19.465 1.00 75.25 207 TYR A CA 1
ATOM 1595 C C . TYR A 1 207 ? 16.555 13.708 -18.210 1.00 75.25 207 TYR A C 1
ATOM 1597 O O . TYR A 1 207 ? 17.717 14.075 -18.022 1.00 75.25 207 TYR A O 1
ATOM 1605 N N . PRO A 1 208 ? 15.557 14.000 -17.368 1.00 70.69 208 PRO A N 1
ATOM 1606 C CA . PRO A 1 208 ? 15.792 14.742 -16.150 1.00 70.69 208 PRO A CA 1
ATOM 1607 C C . PRO A 1 208 ? 16.695 13.925 -15.207 1.00 70.69 208 PRO A C 1
ATOM 1609 O O . PRO A 1 208 ? 16.845 12.716 -15.393 1.00 70.69 208 PRO A O 1
ATOM 1612 N N . PRO A 1 209 ? 17.301 14.547 -14.182 1.00 72.56 209 PRO A N 1
ATOM 1613 C CA . PRO A 1 209 ? 18.014 13.840 -13.113 1.00 72.56 209 PRO A CA 1
ATOM 1614 C C . PRO A 1 209 ? 17.141 12.739 -12.465 1.00 72.56 209 PRO A C 1
ATOM 1616 O O . PRO A 1 209 ? 15.936 12.699 -12.725 1.00 72.56 209 PRO A O 1
ATOM 1619 N N . PRO A 1 210 ? 17.685 11.864 -11.593 1.00 72.69 210 PRO A N 1
ATOM 1620 C CA . PRO A 1 210 ? 16.987 10.701 -11.009 1.00 72.69 210 PRO A CA 1
ATOM 1621 C C . PRO A 1 210 ? 15.826 11.037 -10.043 1.00 72.69 210 PRO A C 1
ATOM 1623 O O . PRO A 1 210 ? 15.603 10.345 -9.049 1.00 72.69 210 PRO A O 1
ATOM 1626 N N . TYR A 1 211 ? 15.046 12.085 -10.305 1.00 78.81 211 TYR A N 1
ATOM 1627 C CA . TYR A 1 211 ? 13.947 12.515 -9.456 1.00 78.81 211 TYR A CA 1
ATOM 1628 C C . TYR A 1 211 ? 12.803 11.497 -9.413 1.00 78.81 211 TYR A C 1
ATOM 1630 O O . TYR A 1 211 ? 12.118 11.420 -8.397 1.00 78.81 211 TYR A O 1
ATOM 1638 N N . LEU A 1 212 ? 12.608 10.670 -10.450 1.00 82.62 212 LEU A N 1
ATOM 1639 C CA . LEU A 1 212 ? 11.624 9.584 -10.389 1.00 82.62 212 LEU A CA 1
ATOM 1640 C C . LEU A 1 212 ? 11.942 8.634 -9.226 1.00 82.62 212 LEU A C 1
ATOM 1642 O O . LEU A 1 212 ? 11.063 8.310 -8.430 1.00 82.62 212 LEU A O 1
ATOM 1646 N N . THR A 1 213 ? 13.214 8.270 -9.064 1.00 77.69 213 THR A N 1
ATOM 1647 C CA . THR A 1 213 ? 13.677 7.437 -7.950 1.00 77.69 213 THR A CA 1
ATOM 1648 C C . THR A 1 213 ? 13.571 8.170 -6.614 1.00 77.69 213 THR A C 1
ATOM 1650 O O . THR A 1 213 ? 13.197 7.559 -5.616 1.00 77.69 213 THR A O 1
ATOM 1653 N N . ILE A 1 214 ? 13.822 9.485 -6.584 1.00 81.88 214 ILE A N 1
ATOM 1654 C CA . ILE A 1 214 ? 13.621 10.308 -5.379 1.00 81.88 214 ILE A CA 1
ATOM 1655 C C . ILE A 1 214 ? 12.148 10.288 -4.956 1.00 81.88 214 ILE A C 1
ATOM 1657 O O . ILE A 1 214 ? 11.853 10.006 -3.801 1.00 81.88 214 ILE A O 1
ATOM 1661 N N . THR A 1 215 ? 11.209 10.513 -5.877 1.00 88.81 215 THR A N 1
ATOM 1662 C CA . THR A 1 215 ? 9.773 10.482 -5.549 1.00 88.81 215 THR A CA 1
ATOM 1663 C C . THR A 1 215 ? 9.303 9.084 -5.133 1.00 88.81 215 THR A C 1
ATOM 1665 O O . THR A 1 215 ? 8.491 8.970 -4.215 1.00 88.81 215 THR A O 1
ATOM 1668 N N . ALA A 1 216 ? 9.855 8.018 -5.730 1.00 84.00 216 ALA A N 1
ATOM 1669 C CA . ALA A 1 216 ? 9.601 6.639 -5.307 1.00 84.00 216 ALA A CA 1
ATOM 1670 C C . ALA A 1 216 ? 10.106 6.390 -3.877 1.00 84.00 216 ALA A C 1
ATOM 1672 O O . ALA A 1 216 ? 9.396 5.813 -3.053 1.00 84.00 216 ALA A O 1
ATOM 1673 N N . PHE A 1 217 ? 11.306 6.882 -3.556 1.00 81.38 217 PHE A N 1
ATOM 1674 C CA . PHE A 1 217 ? 11.874 6.828 -2.211 1.00 81.38 217 PHE A CA 1
ATOM 1675 C C . PHE A 1 217 ? 11.026 7.606 -1.204 1.00 81.38 217 PHE A C 1
ATOM 1677 O O . PHE A 1 217 ? 10.765 7.117 -0.106 1.00 81.38 217 PHE A O 1
ATOM 1684 N N . THR A 1 218 ? 10.533 8.786 -1.585 1.00 86.75 218 THR A N 1
ATOM 1685 C CA . THR A 1 218 ? 9.599 9.565 -0.771 1.00 86.75 218 THR A CA 1
ATOM 1686 C C . THR A 1 218 ? 8.328 8.766 -0.491 1.00 86.75 218 THR A C 1
ATOM 1688 O O . THR A 1 218 ? 7.953 8.628 0.672 1.00 86.75 218 THR A O 1
ATOM 1691 N N . MET A 1 219 ? 7.696 8.168 -1.508 1.00 89.81 219 MET A N 1
ATOM 1692 C CA . MET A 1 219 ? 6.527 7.299 -1.315 1.00 89.81 219 MET A CA 1
ATOM 1693 C C . MET A 1 219 ? 6.832 6.131 -0.371 1.00 89.81 219 MET A C 1
ATOM 1695 O O . MET A 1 219 ? 6.057 5.878 0.553 1.00 89.81 219 MET A O 1
ATOM 1699 N N . ALA A 1 220 ? 7.969 5.456 -0.563 1.00 82.38 220 ALA A N 1
ATOM 1700 C CA . ALA A 1 220 ? 8.405 4.382 0.318 1.00 82.38 220 ALA A CA 1
ATOM 1701 C C . ALA A 1 220 ? 8.533 4.880 1.764 1.00 82.38 220 ALA A C 1
ATOM 1703 O O . ALA A 1 220 ? 7.955 4.274 2.658 1.00 82.38 220 ALA A O 1
ATOM 1704 N N . ALA A 1 221 ? 9.179 6.024 2.005 1.00 84.69 221 ALA A N 1
ATOM 1705 C CA . ALA A 1 221 ? 9.294 6.617 3.336 1.00 84.69 221 ALA A CA 1
ATOM 1706 C C . ALA A 1 221 ? 7.921 6.910 3.973 1.00 84.69 221 ALA A C 1
ATOM 1708 O O . ALA A 1 221 ? 7.704 6.578 5.138 1.00 84.69 221 ALA A O 1
ATOM 1709 N N . PHE A 1 222 ? 6.956 7.444 3.216 1.00 90.19 222 PHE A N 1
ATOM 1710 C CA . PHE A 1 222 ? 5.581 7.621 3.701 1.00 90.19 222 PHE A CA 1
ATOM 1711 C C . PHE A 1 222 ? 4.932 6.292 4.109 1.00 90.19 222 PHE A C 1
ATOM 1713 O O . PHE A 1 222 ? 4.284 6.220 5.156 1.00 90.19 222 PHE A O 1
ATOM 1720 N N . PHE A 1 223 ? 5.126 5.231 3.322 1.00 85.12 223 PHE A N 1
ATOM 1721 C CA . PHE A 1 223 ? 4.585 3.902 3.623 1.00 85.12 223 PHE A CA 1
ATOM 1722 C C . PHE A 1 223 ? 5.255 3.310 4.860 1.00 85.12 223 PHE A C 1
ATOM 1724 O O . PHE A 1 223 ? 4.575 2.762 5.721 1.00 85.12 223 PHE A O 1
ATOM 1731 N N . VAL A 1 224 ? 6.567 3.492 5.008 1.00 80.06 224 VAL A N 1
ATOM 1732 C CA . VAL A 1 224 ? 7.310 3.107 6.212 1.00 80.06 224 VAL A CA 1
ATOM 1733 C C . VAL A 1 224 ? 6.753 3.800 7.436 1.00 80.06 224 VAL A C 1
ATOM 1735 O O . VAL A 1 224 ? 6.465 3.140 8.428 1.00 80.06 224 VAL A O 1
ATOM 1738 N N . VAL A 1 225 ? 6.548 5.114 7.380 1.00 84.69 225 VAL A N 1
ATOM 1739 C CA . VAL A 1 225 ? 5.965 5.845 8.506 1.00 84.69 225 VAL A CA 1
ATOM 1740 C C . VAL A 1 225 ? 4.544 5.347 8.783 1.00 84.69 225 VAL A C 1
ATOM 1742 O O . VAL A 1 225 ? 4.209 5.116 9.943 1.00 84.69 225 VAL A O 1
ATOM 1745 N N . ALA A 1 226 ? 3.725 5.090 7.759 1.00 84.06 226 ALA A N 1
ATOM 1746 C CA . ALA A 1 226 ? 2.389 4.520 7.940 1.00 84.06 226 ALA A CA 1
ATOM 1747 C C . ALA A 1 226 ? 2.429 3.150 8.644 1.00 84.06 226 ALA A C 1
ATOM 1749 O O . ALA A 1 226 ? 1.674 2.918 9.592 1.00 84.06 226 ALA A O 1
ATOM 1750 N N . VAL A 1 227 ? 3.358 2.279 8.244 1.00 77.31 227 VAL A N 1
ATOM 1751 C CA . VAL A 1 227 ? 3.575 0.957 8.843 1.00 77.31 227 VAL A CA 1
ATOM 1752 C C . VAL A 1 227 ? 4.089 1.064 10.279 1.00 77.31 227 VAL A C 1
ATOM 1754 O O . VAL A 1 227 ? 3.499 0.475 11.182 1.00 77.31 227 VAL A O 1
ATOM 1757 N N . LEU A 1 228 ? 5.160 1.827 10.510 1.00 76.25 228 LEU A N 1
ATOM 1758 C CA . LEU A 1 228 ? 5.866 1.893 11.792 1.00 76.25 228 LEU A CA 1
ATOM 1759 C C . LEU A 1 228 ? 5.127 2.738 12.833 1.00 76.25 228 LEU A C 1
ATOM 1761 O O . LEU A 1 228 ? 4.954 2.317 13.978 1.00 76.25 228 LEU A O 1
ATOM 1765 N N . ARG A 1 229 ? 4.702 3.950 12.456 1.00 80.50 229 ARG A N 1
ATOM 1766 C CA . ARG A 1 229 ? 4.129 4.930 13.390 1.00 80.50 229 ARG A CA 1
ATOM 1767 C C . ARG A 1 229 ? 2.664 4.651 13.675 1.00 80.50 229 ARG A C 1
ATOM 1769 O O . ARG A 1 229 ? 2.250 4.749 14.828 1.00 80.50 229 ARG A O 1
ATOM 1776 N N . TYR A 1 230 ? 1.898 4.306 12.645 1.00 76.56 230 TYR A N 1
ATOM 1777 C CA . TYR A 1 230 ? 0.468 4.030 12.776 1.00 76.56 230 TYR A CA 1
ATOM 1778 C C . TYR A 1 230 ? 0.152 2.539 12.837 1.00 76.56 230 TYR A C 1
ATOM 1780 O O . TYR A 1 230 ? -1.015 2.181 12.689 1.00 76.56 230 TYR A O 1
ATOM 1788 N N . ARG A 1 231 ? 1.182 1.705 13.075 1.00 69.62 231 ARG A N 1
ATOM 1789 C CA . ARG A 1 231 ? 1.095 0.261 13.338 1.00 69.62 231 ARG A CA 1
ATOM 1790 C C . ARG A 1 231 ? 0.058 -0.408 12.445 1.00 69.62 231 ARG A C 1
ATOM 1792 O O . ARG A 1 231 ? -0.882 -1.058 12.904 1.00 69.62 231 ARG A O 1
ATOM 1799 N N . MET A 1 232 ? 0.237 -0.186 11.146 1.00 67.00 232 MET A N 1
ATOM 1800 C CA . MET A 1 232 ? -0.528 -0.856 10.105 1.00 67.00 232 MET A CA 1
ATOM 1801 C C . MET A 1 232 ? -0.557 -2.360 10.435 1.00 67.00 232 MET A C 1
ATOM 1803 O O . MET A 1 232 ? 0.430 -2.902 10.934 1.00 67.00 232 MET A O 1
ATOM 1807 N N . PHE A 1 233 ? -1.694 -3.023 10.220 1.00 61.00 233 PHE A N 1
ATOM 1808 C CA . PHE A 1 233 ? -1.879 -4.465 10.465 1.00 61.00 233 PHE A CA 1
ATOM 1809 C C . PHE A 1 233 ? -1.917 -4.972 11.926 1.00 61.00 233 PHE A C 1
ATOM 1811 O O . PHE A 1 233 ? -2.039 -6.184 12.115 1.00 61.00 233 PHE A O 1
ATOM 1818 N N . VAL A 1 234 ? -1.875 -4.101 12.941 1.00 63.03 234 VAL A N 1
ATOM 1819 C CA . VAL A 1 234 ? -2.069 -4.472 14.359 1.00 63.03 234 VAL A CA 1
ATOM 1820 C C . VAL A 1 234 ? -3.173 -3.610 14.972 1.00 63.03 234 VAL A C 1
ATOM 1822 O O . VAL A 1 234 ? -3.312 -2.428 14.647 1.00 63.03 234 VAL A O 1
ATOM 1825 N N . VAL A 1 235 ? -3.961 -4.180 15.886 1.00 66.81 235 VAL A N 1
ATOM 1826 C CA . VAL A 1 235 ? -4.898 -3.397 16.704 1.00 66.81 235 VAL A CA 1
ATOM 1827 C C . VAL A 1 235 ? -4.082 -2.437 17.558 1.00 66.81 235 VAL A C 1
ATOM 1829 O O . VAL A 1 235 ? -3.372 -2.853 18.469 1.00 66.81 235 VAL A O 1
ATOM 1832 N N . THR A 1 236 ? -4.138 -1.149 17.231 1.00 63.84 236 THR A N 1
ATOM 1833 C CA . THR A 1 236 ? -3.313 -0.134 17.890 1.00 63.84 236 THR A CA 1
ATOM 1834 C C . THR A 1 236 ? -4.059 0.419 19.092 1.00 63.84 236 THR A C 1
ATOM 1836 O O . THR A 1 236 ? -5.053 1.104 18.882 1.00 63.84 236 THR A O 1
ATOM 1839 N N . PRO A 1 237 ? -3.598 0.202 20.334 1.00 74.31 237 PRO A N 1
ATOM 1840 C CA . PRO A 1 237 ? -4.247 0.766 21.511 1.00 74.31 237 PRO A CA 1
ATOM 1841 C C . PRO A 1 237 ? -4.251 2.289 21.416 1.00 74.31 237 PRO A C 1
ATOM 1843 O O . PRO A 1 237 ? -3.224 2.895 21.102 1.00 74.31 237 PRO A O 1
ATOM 1846 N N . GLN A 1 238 ? -5.408 2.902 21.636 1.00 77.12 238 GLN A N 1
ATOM 1847 C CA . GLN A 1 238 ? -5.553 4.351 21.712 1.00 77.12 238 GLN A CA 1
ATOM 1848 C C . GLN A 1 238 ? -6.121 4.700 23.074 1.00 77.12 238 GLN A C 1
ATOM 1850 O O . GLN A 1 238 ? -6.982 3.995 23.603 1.00 77.12 238 GLN A O 1
ATOM 1855 N N . LYS A 1 239 ? -5.582 5.772 23.640 1.00 83.81 239 LYS A N 1
ATOM 1856 C CA . LYS A 1 239 ? -6.066 6.324 24.890 1.00 83.81 239 LYS A CA 1
ATOM 1857 C C . LYS A 1 239 ? -7.178 7.308 24.556 1.00 83.81 239 LYS A C 1
ATOM 1859 O O . LYS A 1 239 ? -6.956 8.194 23.736 1.00 83.81 239 LYS A O 1
ATOM 1864 N N . GLU A 1 240 ? -8.324 7.153 25.205 1.00 87.38 240 GLU A N 1
ATOM 1865 C CA . GLU A 1 240 ? -9.322 8.216 25.223 1.00 87.38 240 GLU A CA 1
ATOM 1866 C C . GLU A 1 240 ? -8.836 9.368 26.100 1.00 87.38 240 GLU A C 1
ATOM 1868 O O . GLU A 1 240 ? -8.095 9.160 27.070 1.00 87.38 240 GLU A O 1
ATOM 1873 N N . GLU A 1 241 ? -9.266 10.584 25.774 1.00 82.69 241 GLU A N 1
ATOM 1874 C CA . GLU A 1 241 ? -9.061 11.715 26.671 1.00 82.69 241 GLU A CA 1
ATOM 1875 C C . GLU A 1 241 ? -9.761 11.422 28.006 1.00 82.69 241 GLU A C 1
ATOM 1877 O O . GLU A 1 241 ? -10.957 11.104 28.015 1.00 82.69 241 GLU A O 1
ATOM 1882 N N . PRO A 1 242 ? -9.039 11.461 29.141 1.00 78.25 242 PRO A N 1
ATOM 1883 C CA . PRO A 1 242 ? -9.650 11.168 30.421 1.00 78.25 242 PRO A CA 1
ATOM 1884 C C . PRO A 1 242 ? -10.722 12.201 30.752 1.00 78.25 242 PRO A C 1
ATOM 1886 O O . PRO A 1 242 ? -10.465 13.404 30.748 1.00 78.25 242 PRO A O 1
ATOM 1889 N N . VAL A 1 243 ? -11.911 11.725 31.102 1.00 82.06 243 VAL A N 1
ATOM 1890 C CA . VAL A 1 243 ? -13.006 12.567 31.588 1.00 82.06 243 VAL A CA 1
ATOM 1891 C C . VAL A 1 243 ? -13.381 12.076 32.975 1.00 82.06 243 VAL A C 1
ATOM 1893 O O . VAL A 1 243 ? -13.543 10.874 33.188 1.00 82.06 243 VAL A O 1
ATOM 1896 N N . GLY A 1 244 ? -13.522 13.003 33.924 1.00 75.50 244 GLY A N 1
ATOM 1897 C CA . GLY A 1 244 ? -13.996 12.696 35.271 1.00 75.50 244 GLY A CA 1
ATOM 1898 C C . GLY A 1 244 ? -15.442 12.209 35.232 1.00 75.50 244 GLY A C 1
ATOM 1899 O O . GLY A 1 244 ? -16.368 13.014 35.258 1.00 75.50 244 GLY A O 1
ATOM 1900 N N . VAL A 1 245 ? -15.636 10.894 35.147 1.00 78.69 245 VAL A N 1
ATOM 1901 C CA . VAL A 1 245 ? -16.952 10.247 35.177 1.00 78.69 245 VAL A CA 1
ATOM 1902 C C . VAL A 1 245 ? -17.167 9.538 36.519 1.00 78.69 245 VAL A C 1
ATOM 1904 O O . VAL A 1 245 ? -16.219 8.956 37.055 1.00 78.69 245 VAL A O 1
ATOM 1907 N N . PRO A 1 246 ? -18.389 9.556 37.088 1.00 80.69 246 PRO A N 1
ATOM 1908 C CA . PRO A 1 246 ? -18.706 8.759 38.269 1.00 80.69 246 PRO A CA 1
ATOM 1909 C C . PRO A 1 246 ? -18.452 7.275 38.001 1.00 80.69 246 PRO A C 1
ATOM 1911 O O . PRO A 1 246 ? -18.886 6.749 36.977 1.00 80.69 246 PRO A O 1
ATOM 1914 N N . ARG A 1 247 ? -17.775 6.593 38.931 1.00 85.19 247 ARG A N 1
ATOM 1915 C CA . ARG A 1 247 ? -17.470 5.167 38.792 1.00 85.19 247 ARG A CA 1
ATOM 1916 C C . ARG A 1 247 ? -18.722 4.331 39.054 1.00 85.19 247 ARG A C 1
ATOM 1918 O O . ARG A 1 247 ? -19.134 4.177 40.202 1.00 85.19 247 ARG A O 1
ATOM 1925 N N . ARG A 1 248 ? -19.322 3.790 37.997 1.00 91.69 248 ARG A N 1
ATOM 1926 C CA . ARG A 1 248 ? -20.521 2.948 38.038 1.00 91.69 248 ARG A CA 1
ATOM 1927 C C . ARG A 1 248 ? -20.173 1.465 37.952 1.00 91.69 248 ARG A C 1
ATOM 1929 O O . ARG A 1 248 ? -20.910 0.642 38.491 1.00 91.69 248 ARG A O 1
ATOM 1936 N N . PHE A 1 249 ? -19.044 1.122 37.329 1.00 91.69 249 PHE A N 1
ATOM 1937 C CA . PHE A 1 249 ? -18.574 -0.253 37.181 1.00 91.69 249 PHE A CA 1
ATOM 1938 C C . PHE A 1 249 ? -17.297 -0.491 38.003 1.00 91.69 249 PHE A C 1
ATOM 1940 O O . PHE A 1 249 ? -16.219 0.052 37.751 1.00 91.69 249 PHE A O 1
ATOM 1947 N N . ALA A 1 250 ? -17.388 -1.373 38.998 1.00 88.88 250 ALA A N 1
ATOM 1948 C CA . ALA A 1 250 ? -16.263 -1.747 39.855 1.00 88.88 250 ALA A CA 1
ATOM 1949 C C . ALA A 1 250 ? -15.384 -2.847 39.220 1.00 88.88 250 ALA A C 1
ATOM 1951 O O . ALA A 1 250 ? -15.139 -3.889 39.831 1.00 88.88 250 ALA A O 1
ATOM 1952 N N . LEU A 1 251 ? -14.915 -2.625 37.985 1.00 91.38 251 LEU A N 1
ATOM 1953 C CA . LEU A 1 251 ? -14.022 -3.567 37.301 1.00 91.38 251 LEU A CA 1
ATOM 1954 C C . LEU A 1 251 ? -12.695 -3.697 38.065 1.00 91.38 251 LEU A C 1
ATOM 1956 O O . LEU A 1 251 ? -12.089 -2.692 38.456 1.00 91.38 251 LEU A O 1
ATOM 1960 N N . LYS A 1 252 ? -12.253 -4.940 38.275 1.00 91.44 252 LYS A N 1
ATOM 1961 C CA . LYS A 1 252 ? -10.996 -5.302 38.934 1.00 91.44 252 LYS A CA 1
ATOM 1962 C C . LYS A 1 252 ? -9.987 -5.815 37.898 1.00 91.44 252 LYS A C 1
ATOM 1964 O O . LYS A 1 252 ? -10.376 -6.567 37.003 1.00 91.44 252 LYS A O 1
ATOM 1969 N N . PRO A 1 253 ? -8.694 -5.464 38.017 1.00 89.44 253 PRO A N 1
ATOM 1970 C CA . PRO A 1 253 ? -7.651 -6.015 37.154 1.00 89.44 253 PRO A CA 1
ATOM 1971 C C . PRO A 1 253 ? -7.624 -7.550 37.183 1.00 89.44 253 PRO A C 1
ATOM 1973 O O . PRO A 1 253 ? -7.842 -8.152 38.234 1.00 89.44 253 PRO A O 1
ATOM 1976 N N . GLY A 1 254 ? -7.363 -8.182 36.036 1.00 89.94 254 GLY A N 1
ATOM 1977 C CA . GLY A 1 254 ? -7.236 -9.642 35.918 1.00 89.94 254 GLY A CA 1
ATOM 1978 C C . GLY A 1 254 ? -8.546 -10.436 36.001 1.00 89.94 254 GLY A C 1
ATOM 1979 O O . GLY A 1 254 ? -8.495 -11.660 36.036 1.00 89.94 254 GLY A O 1
ATOM 1980 N N . HIS A 1 255 ? -9.706 -9.774 36.032 1.00 93.50 255 HIS A N 1
ATOM 1981 C CA . HIS A 1 255 ? -11.010 -10.434 36.120 1.00 93.50 255 HIS A CA 1
ATOM 1982 C C . HIS A 1 255 ? -11.768 -10.369 34.790 1.00 93.50 255 HIS A C 1
ATOM 1984 O O . HIS A 1 255 ? -11.748 -9.350 34.099 1.00 93.50 255 HIS A O 1
ATOM 1990 N N . GLY A 1 256 ? -12.470 -11.455 34.460 1.00 93.62 256 GLY A N 1
ATOM 1991 C CA . GLY A 1 256 ? -13.460 -11.500 33.386 1.00 93.62 256 GLY A CA 1
ATOM 1992 C C . GLY A 1 256 ? -14.872 -11.320 33.942 1.00 93.62 256 GLY A C 1
ATOM 1993 O O . GLY A 1 256 ? -15.188 -11.833 35.014 1.00 93.62 256 GLY A O 1
ATOM 1994 N N . TYR A 1 257 ? -15.723 -10.607 33.207 1.00 94.62 257 TYR A N 1
ATOM 1995 C CA . TYR A 1 257 ? -17.113 -10.358 33.584 1.00 94.62 257 TYR A CA 1
ATOM 1996 C C . TYR A 1 257 ? -18.035 -10.816 32.458 1.00 94.62 257 TYR A C 1
ATOM 1998 O O . TYR A 1 257 ? -17.834 -10.444 31.304 1.00 94.62 257 TYR A O 1
ATOM 2006 N N . ALA A 1 258 ? -19.059 -11.596 32.799 1.00 93.62 258 ALA A N 1
ATOM 2007 C CA . ALA A 1 258 ? -20.117 -11.982 31.875 1.00 93.62 258 ALA A CA 1
ATOM 2008 C C . ALA A 1 258 ? -21.391 -11.213 32.233 1.00 93.62 258 ALA A C 1
ATOM 2010 O O . ALA A 1 258 ? -21.886 -11.314 33.356 1.00 93.62 258 ALA A O 1
ATOM 2011 N N . ILE A 1 259 ? -21.918 -10.440 31.283 1.00 91.19 259 ILE A N 1
ATOM 2012 C CA . ILE A 1 259 ? -23.146 -9.663 31.462 1.00 91.19 259 ILE A CA 1
ATOM 2013 C C . ILE A 1 259 ? -24.204 -10.239 30.527 1.00 91.19 259 ILE A C 1
ATOM 2015 O O . ILE A 1 259 ? -24.037 -10.236 29.310 1.00 91.19 259 ILE A O 1
ATOM 2019 N N . ARG A 1 260 ? -25.300 -10.745 31.095 1.00 90.44 260 ARG A N 1
ATOM 2020 C CA . ARG A 1 260 ? -26.428 -11.254 30.314 1.00 90.44 260 ARG A CA 1
ATOM 2021 C C . ARG A 1 260 ? -27.440 -10.136 30.102 1.00 90.44 260 ARG A C 1
ATOM 2023 O O . ARG A 1 260 ? -28.128 -9.738 31.037 1.00 90.44 260 ARG A O 1
ATOM 2030 N N . GLU A 1 261 ? -27.560 -9.664 28.868 1.00 88.50 261 GLU A N 1
ATOM 2031 C CA . GLU A 1 261 ? -28.505 -8.612 28.487 1.00 88.50 261 GLU A CA 1
ATOM 2032 C C . GLU A 1 261 ? -29.325 -9.031 27.263 1.00 88.50 261 GLU A C 1
ATOM 2034 O O . GLU A 1 261 ? -28.849 -9.777 26.412 1.00 88.50 261 GLU A O 1
ATOM 2039 N N . ARG A 1 262 ? -30.557 -8.517 27.135 1.00 86.31 262 ARG A N 1
ATOM 2040 C CA . ARG A 1 262 ? -31.333 -8.650 25.885 1.00 86.31 262 ARG A CA 1
ATOM 2041 C C . ARG A 1 262 ? -30.811 -7.741 24.772 1.00 86.31 262 ARG A C 1
ATOM 2043 O O . ARG A 1 262 ? -30.937 -8.078 23.602 1.00 86.31 262 ARG A O 1
ATOM 2050 N N . ARG A 1 263 ? -30.287 -6.569 25.134 1.00 87.25 263 ARG A N 1
ATOM 2051 C CA . ARG A 1 263 ? -29.649 -5.612 24.223 1.00 87.25 263 ARG A CA 1
ATOM 2052 C C . ARG A 1 263 ? -28.291 -5.259 24.824 1.00 87.25 263 ARG A C 1
ATOM 2054 O O . ARG A 1 263 ? -28.286 -4.818 25.971 1.00 87.25 263 ARG A O 1
ATOM 2061 N N . PRO A 1 264 ? -27.177 -5.456 24.106 1.00 84.75 264 PRO A N 1
ATOM 2062 C CA . PRO A 1 264 ? -25.851 -5.294 24.683 1.00 84.75 264 PRO A CA 1
ATOM 2063 C C . PRO A 1 264 ? -25.564 -3.808 24.892 1.00 84.75 264 PRO A C 1
ATOM 2065 O O . PRO A 1 264 ? -25.297 -3.081 23.936 1.00 84.75 264 PRO A O 1
ATOM 2068 N N . ARG A 1 265 ? -25.668 -3.335 26.136 1.00 92.62 265 ARG A N 1
ATOM 2069 C CA . ARG A 1 265 ? -25.474 -1.919 26.482 1.00 92.62 265 ARG A CA 1
ATOM 2070 C C . ARG A 1 265 ? -24.483 -1.759 27.619 1.00 92.62 265 ARG A C 1
ATOM 2072 O O . ARG A 1 265 ? -23.602 -0.907 27.529 1.00 92.62 265 ARG A O 1
ATOM 2079 N N . LEU A 1 266 ? -24.608 -2.556 28.675 1.00 93.94 266 LEU A N 1
ATOM 2080 C CA . LEU A 1 266 ? -23.748 -2.451 29.848 1.00 93.94 266 LEU A CA 1
ATOM 2081 C C . LEU A 1 266 ? -22.293 -2.784 29.518 1.00 93.94 266 LEU A C 1
ATOM 2083 O O . LEU A 1 266 ? -21.408 -2.131 30.059 1.00 93.94 266 LEU A O 1
ATOM 2087 N N . VAL A 1 267 ? -22.031 -3.720 28.598 1.00 94.38 267 VAL A N 1
ATOM 2088 C CA . VAL A 1 267 ? -20.655 -4.048 28.179 1.00 94.38 267 VAL A CA 1
ATOM 2089 C C . VAL A 1 267 ? -19.927 -2.837 27.579 1.00 94.38 267 VAL A C 1
ATOM 2091 O O . VAL A 1 267 ? -18.783 -2.558 27.940 1.00 94.38 267 VAL A O 1
ATOM 2094 N N . PHE A 1 268 ? -20.607 -2.066 26.725 1.00 95.12 268 PHE A N 1
ATOM 2095 C CA . PHE A 1 268 ? -20.035 -0.871 26.108 1.00 95.12 268 PHE A CA 1
ATOM 2096 C C . PHE A 1 268 ? -19.913 0.279 27.104 1.00 95.12 268 PHE A C 1
ATOM 2098 O O . PHE A 1 268 ? -18.894 0.958 27.109 1.00 95.12 268 PHE A O 1
ATOM 2105 N N . LEU A 1 269 ? -20.898 0.467 27.990 1.00 94.88 269 LEU A N 1
ATOM 2106 C CA . LEU A 1 269 ? -20.819 1.475 29.052 1.00 94.88 269 LEU A CA 1
ATOM 2107 C C . LEU A 1 269 ? -19.674 1.189 30.034 1.00 94.88 269 LEU A C 1
ATOM 2109 O O . LEU A 1 269 ? -18.964 2.112 30.422 1.00 94.88 269 LEU A O 1
ATOM 2113 N N . ALA A 1 270 ? -19.464 -0.077 30.402 1.00 94.88 270 ALA A N 1
ATOM 2114 C CA . ALA A 1 270 ? -18.366 -0.485 31.271 1.00 94.88 270 ALA A CA 1
ATOM 2115 C C . ALA A 1 270 ? -17.002 -0.253 30.610 1.00 94.88 270 ALA A C 1
ATOM 2117 O O . ALA A 1 270 ? -16.086 0.257 31.255 1.00 94.88 270 ALA A O 1
ATOM 2118 N N . ALA A 1 271 ? -16.873 -0.569 29.317 1.00 94.56 271 ALA A N 1
ATOM 2119 C CA . ALA A 1 271 ? -15.675 -0.238 28.552 1.00 94.56 271 ALA A CA 1
ATOM 2120 C C . ALA A 1 271 ? -15.458 1.274 28.445 1.00 94.56 271 ALA A C 1
ATOM 2122 O O . ALA A 1 271 ? -14.354 1.728 28.734 1.00 94.56 271 ALA A O 1
ATOM 2123 N N . ALA A 1 272 ? -16.491 2.045 28.092 1.00 94.56 272 ALA A N 1
ATOM 2124 C CA . ALA A 1 272 ? -16.431 3.501 27.966 1.00 94.56 272 ALA A CA 1
ATOM 2125 C C . ALA A 1 272 ? -15.995 4.174 29.277 1.00 94.56 272 ALA A C 1
ATOM 2127 O O . ALA A 1 272 ? -15.109 5.027 29.278 1.00 94.56 272 ALA A O 1
ATOM 2128 N N . GLU A 1 273 ? -16.557 3.753 30.412 1.00 94.56 273 GLU A N 1
ATOM 2129 C CA . GLU A 1 273 ? -16.128 4.228 31.729 1.00 94.56 273 GLU A CA 1
ATOM 2130 C C . GLU A 1 273 ? -14.659 3.873 31.998 1.00 94.56 273 GLU A C 1
ATOM 2132 O O . GLU A 1 273 ? -13.868 4.740 32.369 1.00 94.56 273 GLU A O 1
ATOM 2137 N N . ALA A 1 274 ? -14.259 2.622 31.758 1.00 93.69 274 ALA A N 1
ATOM 2138 C CA . ALA A 1 274 ? -12.894 2.171 32.010 1.00 93.69 274 ALA A CA 1
ATOM 2139 C C . ALA A 1 274 ? -11.849 2.930 31.175 1.00 93.69 274 ALA A C 1
ATOM 2141 O O . ALA A 1 274 ? -10.784 3.268 31.704 1.00 93.69 274 ALA A O 1
ATOM 2142 N N . VAL A 1 275 ? -12.139 3.221 29.900 1.00 93.56 275 VAL A N 1
ATOM 2143 C CA . VAL A 1 275 ? -11.223 3.989 29.041 1.00 93.56 275 VAL A CA 1
ATOM 2144 C C . VAL A 1 275 ? -11.148 5.462 29.433 1.00 93.56 275 VAL A C 1
ATOM 2146 O O . VAL A 1 275 ? -10.052 6.017 29.471 1.00 93.56 275 VAL A O 1
ATOM 2149 N N . ARG A 1 276 ? -12.266 6.078 29.844 1.00 91.75 276 ARG A N 1
ATOM 2150 C CA . ARG A 1 276 ? -12.292 7.459 30.370 1.00 91.75 276 ARG A CA 1
ATOM 2151 C C . ARG A 1 276 ? -11.556 7.597 31.698 1.00 91.75 276 ARG A C 1
ATOM 2153 O O . ARG A 1 276 ? -10.966 8.636 31.969 1.00 91.75 276 ARG A O 1
ATOM 2160 N N . LEU A 1 277 ? -11.525 6.532 32.497 1.00 91.00 277 LEU A N 1
ATOM 2161 C CA . LEU A 1 277 ? -10.707 6.435 33.710 1.00 91.00 277 LEU A CA 1
ATOM 2162 C C . LEU A 1 277 ? -9.233 6.075 33.420 1.00 91.00 277 LEU A C 1
ATOM 2164 O O . LEU A 1 277 ? -8.454 5.843 34.346 1.00 91.00 277 LEU A O 1
ATOM 2168 N N . GLY A 1 278 ? -8.825 6.050 32.147 1.00 89.19 278 GLY A N 1
ATOM 2169 C CA . GLY A 1 278 ? -7.431 5.934 31.721 1.00 89.19 278 GLY A CA 1
ATOM 2170 C C . GLY A 1 278 ? -6.962 4.525 31.361 1.00 89.19 278 GLY A C 1
ATOM 2171 O O . GLY A 1 278 ? -5.759 4.332 31.173 1.00 89.19 278 GLY A O 1
ATOM 2172 N N . SER A 1 279 ? -7.866 3.546 31.258 1.00 91.50 279 SER A N 1
ATOM 2173 C CA . SER A 1 279 ? -7.534 2.227 30.697 1.00 91.50 279 SER A CA 1
ATOM 2174 C C . SER A 1 279 ? -7.427 2.300 29.172 1.00 91.50 279 SER A C 1
ATOM 2176 O O . SER A 1 279 ? -8.029 3.158 28.532 1.00 91.50 279 SER A O 1
ATOM 2178 N N . LEU A 1 280 ? -6.683 1.381 28.564 1.00 92.00 280 LEU A N 1
ATOM 2179 C CA . LEU A 1 280 ? -6.667 1.218 27.112 1.00 92.00 280 LEU A CA 1
ATOM 2180 C C . LEU A 1 280 ? -7.712 0.185 26.708 1.00 92.00 280 LEU A C 1
ATOM 2182 O O . LEU A 1 280 ? -7.660 -0.959 27.157 1.00 92.00 280 LEU A O 1
ATOM 2186 N N . GLY A 1 281 ? -8.664 0.601 25.878 1.00 92.88 281 GLY A N 1
ATOM 2187 C CA . GLY A 1 281 ? -9.801 -0.223 25.480 1.00 92.88 281 GLY A CA 1
ATOM 2188 C C . GLY A 1 281 ? -9.590 -0.967 24.172 1.00 92.88 281 GLY A C 1
ATOM 2189 O O . GLY A 1 281 ? -8.929 -0.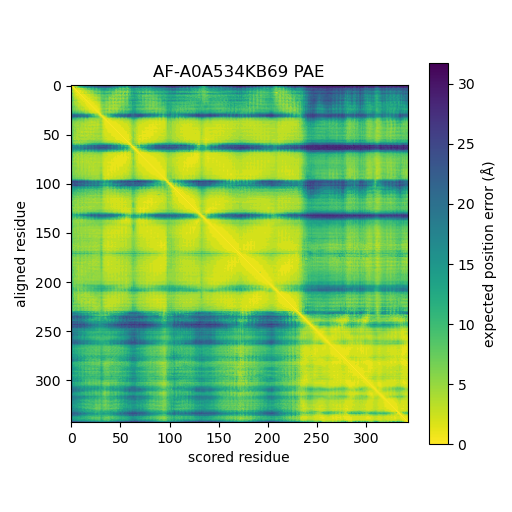470 23.264 1.00 92.88 281 GLY A O 1
ATOM 2190 N N . LEU A 1 282 ? -10.200 -2.140 24.066 1.00 94.31 282 LEU A N 1
ATOM 2191 C CA . LEU A 1 282 ? -10.479 -2.832 22.814 1.00 94.31 282 LEU A CA 1
ATOM 2192 C C . LEU A 1 282 ? -11.937 -3.274 22.841 1.00 94.31 282 LEU A C 1
ATOM 2194 O O . LEU A 1 282 ? -12.355 -3.961 23.769 1.00 94.31 282 LEU A O 1
ATOM 2198 N N . VAL A 1 283 ? -12.701 -2.908 21.821 1.00 95.31 283 VAL A N 1
ATOM 2199 C CA . VAL A 1 283 ? -14.079 -3.370 21.651 1.00 95.31 283 VAL A CA 1
ATOM 2200 C C . VAL A 1 283 ? -14.131 -4.382 20.515 1.00 95.31 283 VAL A C 1
ATOM 2202 O O . VAL A 1 283 ? -13.589 -4.146 19.442 1.00 95.31 283 VAL A O 1
ATOM 2205 N N . ILE A 1 284 ? -14.799 -5.503 20.738 1.00 95.12 284 ILE A N 1
ATOM 2206 C CA . ILE A 1 284 ? -15.069 -6.551 19.757 1.00 95.12 284 ILE A CA 1
ATOM 2207 C C . ILE A 1 284 ? -16.582 -6.698 19.696 1.00 95.12 284 ILE A C 1
ATOM 2209 O O . ILE A 1 284 ? -17.213 -6.916 20.726 1.00 95.12 284 ILE A O 1
ATOM 2213 N N . THR A 1 285 ? -17.179 -6.523 18.522 1.00 93.88 285 THR A N 1
ATOM 2214 C CA . THR A 1 285 ? -18.642 -6.413 18.407 1.00 93.88 285 THR A CA 1
ATOM 2215 C C . THR A 1 285 ? -19.125 -6.733 17.004 1.00 93.88 285 THR A C 1
ATOM 2217 O O . THR A 1 285 ? -18.393 -6.526 16.037 1.00 93.88 285 THR A O 1
ATOM 2220 N N . ARG A 1 286 ? -20.373 -7.192 16.865 1.00 92.25 286 ARG A N 1
ATOM 2221 C CA . ARG A 1 286 ? -21.048 -7.296 15.556 1.00 92.25 286 ARG A CA 1
ATOM 2222 C C . ARG A 1 286 ? -21.635 -5.967 15.078 1.00 92.25 286 ARG A C 1
ATOM 2224 O O . ARG A 1 286 ? -21.966 -5.842 13.898 1.00 92.25 286 ARG A O 1
ATOM 2231 N N . ARG A 1 287 ? -21.769 -4.979 15.967 1.00 92.12 287 ARG A N 1
ATOM 2232 C CA . ARG A 1 287 ? -22.255 -3.632 15.640 1.00 92.12 287 ARG A CA 1
ATOM 2233 C C . ARG A 1 287 ? -21.218 -2.864 14.831 1.00 92.12 287 ARG A C 1
ATOM 2235 O O . ARG A 1 287 ? -20.017 -3.102 14.955 1.00 92.12 287 ARG A O 1
ATOM 2242 N N . THR A 1 288 ? -21.668 -1.933 13.993 1.00 89.19 288 THR A N 1
ATOM 2243 C CA . THR A 1 288 ? -20.723 -1.150 13.193 1.00 89.19 288 THR A CA 1
ATOM 2244 C C . THR A 1 288 ? -19.875 -0.249 14.106 1.00 89.19 288 THR A C 1
ATOM 2246 O O . THR A 1 288 ? -20.391 0.299 15.083 1.00 89.19 288 THR A O 1
ATOM 2249 N N . PRO A 1 289 ? -18.579 -0.027 13.808 1.00 89.62 289 PRO A N 1
ATOM 2250 C CA . PRO A 1 289 ? -17.749 0.869 14.614 1.00 89.62 289 PRO A CA 1
ATOM 2251 C C . PRO A 1 289 ? -18.294 2.295 14.715 1.00 89.62 289 PRO A C 1
ATOM 2253 O O . PRO A 1 289 ? -18.010 2.987 15.684 1.00 89.62 289 PRO A O 1
ATOM 2256 N N . THR A 1 290 ? -19.044 2.756 13.710 1.00 86.44 290 THR A N 1
ATOM 2257 C CA . THR A 1 290 ? -19.677 4.079 13.728 1.00 86.44 290 THR A CA 1
ATOM 2258 C C . THR A 1 290 ? -20.791 4.138 14.763 1.00 86.44 290 THR A C 1
ATOM 2260 O O . THR A 1 290 ? -20.738 5.009 15.618 1.00 86.44 290 THR A O 1
ATOM 2263 N N . GLU A 1 291 ? -21.713 3.173 14.766 1.00 91.00 291 GLU A N 1
ATOM 2264 C CA . GLU A 1 291 ? -22.777 3.107 15.778 1.00 91.00 291 GLU A CA 1
ATOM 2265 C C . GLU A 1 291 ? -22.221 3.065 17.201 1.00 91.00 291 GLU A C 1
ATOM 2267 O O . GLU A 1 291 ? -22.703 3.767 18.077 1.00 91.00 291 GLU A O 1
ATOM 2272 N N . VAL A 1 292 ? -21.190 2.254 17.442 1.00 93.31 292 VAL A N 1
ATOM 2273 C CA . VAL A 1 292 ? -20.620 2.113 18.788 1.00 93.31 292 VAL A CA 1
ATOM 2274 C C . VAL A 1 292 ? -19.921 3.396 19.241 1.00 93.31 292 VAL A C 1
ATOM 2276 O O . VAL A 1 292 ? -20.013 3.768 20.409 1.00 93.31 292 VAL A O 1
ATOM 2279 N N . ARG A 1 293 ? -19.237 4.100 18.336 1.00 91.12 293 ARG A N 1
ATOM 2280 C CA . ARG A 1 293 ? -18.632 5.398 18.663 1.00 91.12 293 ARG A CA 1
ATOM 2281 C C . ARG A 1 293 ? -19.691 6.449 18.962 1.00 91.12 293 ARG A C 1
ATOM 2283 O O . ARG A 1 293 ? -19.548 7.155 19.953 1.00 91.12 293 ARG A O 1
ATOM 2290 N N . ASP A 1 294 ? -20.729 6.515 18.136 1.00 89.31 294 ASP A N 1
ATOM 2291 C CA . ASP A 1 294 ? -21.789 7.515 18.254 1.00 89.31 294 ASP A CA 1
ATOM 2292 C C . ASP A 1 294 ? -22.638 7.275 19.525 1.00 89.31 294 ASP A C 1
ATOM 2294 O O . ASP A 1 294 ? -22.960 8.221 20.238 1.00 89.31 294 ASP A O 1
ATOM 2298 N N . ASP A 1 295 ? -22.929 6.015 19.871 1.00 93.94 295 ASP A N 1
ATOM 2299 C CA . ASP A 1 295 ? -23.767 5.659 21.027 1.00 93.94 295 ASP A CA 1
ATOM 2300 C C . ASP A 1 295 ? -23.056 5.774 22.386 1.00 93.94 295 ASP A C 1
ATOM 2302 O O . ASP A 1 295 ? -23.711 5.994 23.411 1.00 93.94 295 ASP A O 1
ATOM 2306 N N . TYR A 1 296 ? -21.739 5.542 22.426 1.00 92.94 296 TYR A N 1
ATOM 2307 C CA . TYR A 1 296 ? -20.986 5.392 23.681 1.00 92.94 296 TYR A CA 1
ATOM 2308 C C . TYR A 1 296 ? -19.834 6.386 23.844 1.00 92.94 296 TYR A C 1
ATOM 2310 O O . TYR A 1 296 ? -19.154 6.345 24.870 1.00 92.94 296 TYR A O 1
ATOM 2318 N N . ASP A 1 297 ? -19.634 7.278 22.868 1.00 89.69 297 ASP A N 1
ATOM 2319 C CA . ASP A 1 297 ? -18.678 8.387 22.920 1.00 89.69 297 ASP A CA 1
ATOM 2320 C C . ASP A 1 297 ? -17.272 7.909 23.339 1.00 89.69 297 ASP A C 1
ATOM 2322 O O . ASP A 1 297 ? -16.689 8.301 24.355 1.00 89.69 297 ASP A O 1
ATOM 2326 N N . ILE A 1 298 ? -16.778 6.958 22.540 1.00 90.62 298 ILE A N 1
ATOM 2327 C CA . ILE A 1 298 ? -15.432 6.369 22.589 1.00 90.62 298 ILE A CA 1
ATOM 2328 C C . ILE A 1 298 ? -14.735 6.551 21.228 1.00 90.62 298 ILE A C 1
ATOM 2330 O O . ILE A 1 298 ? -14.531 5.590 20.477 1.00 90.62 298 ILE A O 1
ATOM 2334 N N . PRO A 1 299 ? -14.436 7.803 20.837 1.00 86.69 299 PRO A N 1
ATOM 2335 C CA . PRO A 1 299 ? -14.049 8.146 19.470 1.00 86.69 299 PRO A CA 1
ATOM 2336 C C . PRO A 1 299 ? -12.728 7.511 19.023 1.00 86.69 299 PRO A C 1
ATOM 2338 O O . PRO A 1 299 ? -12.554 7.238 17.829 1.00 86.69 299 PRO A O 1
ATOM 2341 N N . THR A 1 300 ? -11.795 7.266 19.945 1.00 86.25 300 THR A N 1
ATOM 2342 C CA . THR A 1 300 ? -10.453 6.770 19.608 1.00 86.25 300 THR A CA 1
ATOM 2343 C C . THR A 1 300 ? -10.271 5.284 19.886 1.00 86.25 300 THR A C 1
ATOM 2345 O O . THR A 1 300 ? -9.402 4.662 19.269 1.00 86.25 300 THR A O 1
ATOM 2348 N N . THR A 1 301 ? -11.110 4.697 20.740 1.00 90.94 301 THR A N 1
ATOM 2349 C CA . THR A 1 301 ? -11.028 3.297 21.152 1.00 90.94 301 THR A CA 1
ATOM 2350 C C . THR A 1 301 ? -11.048 2.377 19.922 1.00 90.94 301 THR A C 1
ATOM 2352 O O . THR A 1 301 ? -11.927 2.495 19.058 1.00 90.94 301 THR A O 1
ATOM 2355 N N . PRO A 1 302 ? -10.078 1.454 19.801 1.00 89.00 302 PRO A N 1
ATOM 2356 C CA . PRO A 1 302 ? -10.064 0.442 18.756 1.00 89.00 302 PRO A CA 1
ATOM 2357 C C . PRO A 1 302 ? -11.294 -0.459 18.820 1.00 89.00 302 PRO A C 1
ATOM 2359 O O . PRO A 1 302 ? -11.600 -1.041 19.861 1.00 89.00 302 PRO A O 1
ATOM 2362 N N . ILE A 1 303 ? -11.964 -0.610 17.678 1.00 91.00 303 ILE A N 1
ATOM 2363 C CA . ILE A 1 303 ? -13.128 -1.483 17.526 1.00 91.00 303 ILE A CA 1
ATOM 2364 C C . ILE A 1 303 ? -12.815 -2.519 16.446 1.00 91.00 303 ILE A C 1
ATOM 2366 O O . ILE A 1 303 ? -12.622 -2.165 15.283 1.00 91.00 303 ILE A O 1
ATOM 2370 N N . LEU A 1 304 ? -12.773 -3.793 16.832 1.00 90.25 304 LEU A N 1
ATOM 2371 C CA . LEU A 1 304 ? -12.782 -4.935 15.929 1.00 90.25 304 LEU A CA 1
ATOM 2372 C C . LEU A 1 304 ? -14.225 -5.287 15.579 1.00 90.25 304 LEU A C 1
ATOM 2374 O O . LEU A 1 304 ? -14.989 -5.772 16.415 1.00 90.25 304 LEU A O 1
ATOM 2378 N N . TRP A 1 305 ? -14.589 -5.056 14.322 1.00 90.00 305 TRP A N 1
ATOM 2379 C CA . TRP A 1 305 ? -15.918 -5.381 13.828 1.00 90.00 305 TRP A CA 1
ATOM 2380 C C . TRP A 1 305 ? -15.977 -6.844 13.384 1.00 90.00 305 TRP A C 1
ATOM 2382 O O . TRP A 1 305 ? -15.302 -7.245 12.434 1.00 90.00 305 TRP A O 1
ATOM 2392 N N . LEU A 1 306 ? -16.793 -7.635 14.076 1.00 90.19 306 LEU A N 1
ATOM 2393 C CA . LEU A 1 306 ? -17.112 -9.013 13.735 1.00 90.19 306 LEU A CA 1
ATOM 2394 C C . LEU A 1 306 ? -18.068 -9.031 12.543 1.00 90.19 306 LEU A C 1
ATOM 2396 O O . LEU A 1 306 ? -19.286 -8.948 12.689 1.00 90.19 306 LEU A O 1
ATOM 2400 N N . THR A 1 307 ? -17.503 -9.115 11.346 1.00 84.25 307 THR A N 1
ATOM 2401 C CA . THR A 1 307 ? -18.254 -9.066 10.093 1.00 84.25 307 THR A CA 1
ATOM 2402 C C . THR A 1 307 ? -17.597 -9.933 9.031 1.00 84.25 307 THR A C 1
ATOM 2404 O O . THR A 1 307 ? -16.381 -10.118 9.011 1.00 84.25 307 THR A O 1
ATOM 2407 N N . SER A 1 308 ? -18.406 -10.477 8.126 1.00 77.25 308 SER A N 1
ATOM 2408 C CA . SER A 1 308 ? -17.918 -11.165 6.929 1.00 77.25 308 SER A CA 1
ATOM 2409 C C . SER A 1 308 ? -17.282 -10.205 5.915 1.00 77.25 308 SER A C 1
ATOM 2411 O O . SER A 1 308 ? -16.544 -10.666 5.038 1.00 77.25 308 SER A O 1
ATOM 2413 N N . ALA A 1 309 ? -17.531 -8.896 6.045 1.00 70.44 309 ALA A N 1
ATOM 2414 C CA . ALA A 1 309 ? -16.929 -7.871 5.207 1.00 70.44 309 ALA A CA 1
ATOM 2415 C C . ALA A 1 309 ? -15.428 -7.741 5.508 1.00 70.44 309 ALA A C 1
ATOM 2417 O O . ALA A 1 309 ? -15.013 -7.623 6.659 1.00 70.44 309 ALA A O 1
ATOM 2418 N N . VAL A 1 310 ? -14.590 -7.721 4.472 1.00 61.50 310 VAL A N 1
ATOM 2419 C CA . VAL A 1 310 ? -13.137 -7.567 4.642 1.00 61.50 310 VAL A CA 1
ATOM 2420 C C . VAL A 1 310 ? -12.790 -6.077 4.722 1.00 61.50 310 VAL A C 1
ATOM 2422 O O . VAL A 1 310 ? -13.547 -5.211 4.281 1.00 61.50 310 VAL A O 1
ATOM 2425 N N . GLY A 1 311 ? -11.683 -5.752 5.380 1.00 65.88 311 GLY A N 1
ATOM 2426 C CA . GLY A 1 311 ? -11.198 -4.387 5.553 1.00 65.88 311 GLY A CA 1
ATOM 2427 C C . GLY A 1 311 ? -10.404 -4.246 6.843 1.00 65.88 311 GLY A C 1
ATOM 2428 O O . GLY A 1 311 ? -10.317 -5.178 7.646 1.00 65.88 311 GLY A O 1
ATOM 2429 N N . GLN A 1 312 ? -9.822 -3.072 7.049 1.00 71.75 312 GLN A N 1
ATOM 2430 C CA . GLN A 1 312 ? -9.093 -2.787 8.277 1.00 71.75 312 GLN A CA 1
ATOM 2431 C C . GLN A 1 312 ? -10.009 -2.888 9.507 1.00 71.75 312 GLN A C 1
ATOM 2433 O O . GLN A 1 312 ? -11.148 -2.421 9.481 1.00 71.75 312 GLN A O 1
ATOM 2438 N N . ASN A 1 313 ? -9.492 -3.493 10.581 1.00 77.69 313 ASN A N 1
ATOM 2439 C CA . ASN A 1 313 ? -10.201 -3.728 11.844 1.00 77.69 313 ASN A CA 1
ATOM 2440 C C . ASN A 1 313 ? -11.507 -4.537 11.692 1.00 77.69 313 ASN A C 1
ATOM 2442 O O . ASN A 1 313 ? -12.410 -4.424 12.518 1.00 77.69 313 ASN A O 1
ATOM 2446 N N . ARG A 1 314 ? -11.613 -5.367 10.646 1.00 81.12 314 ARG A N 1
ATOM 2447 C CA . ARG A 1 314 ? -12.713 -6.319 10.456 1.00 81.12 314 ARG A CA 1
ATOM 2448 C C . ARG A 1 314 ? -12.210 -7.742 10.637 1.00 81.12 314 ARG A C 1
ATOM 2450 O O . ARG A 1 314 ? -11.172 -8.111 10.088 1.00 81.12 314 ARG A O 1
ATOM 2457 N N . VAL A 1 315 ? -12.950 -8.536 11.399 1.00 81.62 315 VAL A N 1
ATOM 2458 C CA . VAL A 1 315 ? -12.617 -9.930 11.696 1.00 81.62 315 VAL A CA 1
ATOM 2459 C C . VAL A 1 315 ? -13.813 -10.802 11.314 1.00 81.62 315 VAL A C 1
ATOM 2461 O O . VAL A 1 315 ? -14.902 -10.590 11.847 1.00 81.62 315 VAL A O 1
ATOM 2464 N N . PRO A 1 316 ? -13.649 -11.786 10.411 1.00 81.00 316 PRO A N 1
ATOM 2465 C CA . PRO A 1 316 ? -14.703 -12.750 10.125 1.00 81.00 316 PRO A CA 1
ATOM 2466 C C . PRO A 1 316 ? -15.094 -13.516 11.396 1.00 81.00 316 PRO A C 1
ATOM 2468 O O . PRO A 1 316 ? -14.202 -14.080 12.034 1.00 81.00 316 PRO A O 1
ATOM 2471 N N . PRO A 1 317 ? -16.393 -13.630 11.738 1.00 81.31 317 PRO A N 1
ATOM 2472 C CA . PRO A 1 317 ? -16.839 -14.414 12.896 1.00 81.31 317 PRO A CA 1
ATOM 2473 C C . PRO A 1 317 ? -16.403 -15.887 12.845 1.00 81.31 317 PRO A C 1
ATOM 2475 O O . PRO A 1 317 ? -16.323 -16.554 13.867 1.00 81.31 317 PRO A O 1
ATOM 2478 N N . THR A 1 318 ? -16.094 -16.393 11.649 1.00 80.50 318 THR A N 1
ATOM 2479 C CA . THR A 1 318 ? -15.642 -17.766 11.391 1.00 80.50 318 THR A CA 1
ATOM 2480 C C . THR A 1 318 ? -14.131 -17.968 11.562 1.00 80.50 318 THR A C 1
ATOM 2482 O O . THR A 1 318 ? -13.620 -18.991 11.122 1.00 80.50 318 THR A O 1
ATOM 2485 N N . ASN A 1 319 ? -13.391 -16.987 12.089 1.00 78.75 319 ASN A N 1
ATOM 2486 C CA . ASN A 1 319 ? -11.938 -17.069 12.291 1.00 78.75 319 ASN A CA 1
ATOM 2487 C C . ASN A 1 319 ? -11.573 -16.731 13.751 1.00 78.75 319 ASN A C 1
ATOM 2489 O O . ASN A 1 319 ? -11.025 -15.653 14.019 1.00 78.75 319 ASN A O 1
ATOM 2493 N N . PRO A 1 320 ? -11.934 -17.605 14.709 1.00 83.25 320 PRO A N 1
ATOM 2494 C CA . PRO A 1 320 ? -11.685 -17.373 16.128 1.00 83.25 320 PRO A CA 1
ATOM 2495 C C . PRO A 1 320 ? -10.189 -17.306 16.465 1.00 83.25 320 PRO A C 1
ATOM 2497 O O . PRO A 1 320 ? -9.810 -16.563 17.366 1.00 83.25 320 PRO A O 1
ATOM 2500 N N . GLU A 1 321 ? -9.324 -17.989 15.711 1.00 81.56 321 GLU A N 1
ATOM 2501 C CA . GLU A 1 321 ? -7.874 -17.997 15.937 1.00 81.56 321 GLU A CA 1
ATOM 2502 C C . GLU A 1 321 ? -7.259 -16.609 15.713 1.00 81.56 321 GLU A C 1
ATOM 2504 O O . GLU A 1 321 ? -6.389 -16.162 16.466 1.00 81.56 321 GLU A O 1
ATOM 2509 N N . LEU A 1 322 ? -7.727 -15.885 14.686 1.00 79.06 322 LEU A N 1
ATOM 2510 C CA . LEU A 1 322 ? -7.315 -14.500 14.461 1.00 79.06 322 LEU A CA 1
ATOM 2511 C C . LEU A 1 322 ? -7.751 -13.605 15.623 1.00 79.06 322 LEU A C 1
ATOM 2513 O O . LEU A 1 322 ? -6.962 -12.774 16.073 1.00 79.06 322 LEU A O 1
ATOM 2517 N N . LEU A 1 323 ? -8.987 -13.767 16.103 1.00 85.50 323 LEU A N 1
ATOM 2518 C CA . LEU A 1 323 ? -9.510 -12.967 17.206 1.00 85.50 323 LEU A CA 1
ATOM 2519 C C . LEU A 1 323 ? -8.716 -13.207 18.494 1.00 85.50 323 LEU A C 1
ATOM 2521 O O . LEU A 1 323 ? -8.281 -12.246 19.126 1.00 85.50 323 LEU A O 1
ATOM 2525 N N . GLU A 1 324 ? -8.473 -14.473 18.839 1.00 87.31 324 GLU A N 1
ATOM 2526 C CA . GLU A 1 324 ? -7.676 -14.865 20.002 1.00 87.31 324 GLU A CA 1
ATOM 2527 C C . GLU A 1 324 ? -6.287 -14.223 19.952 1.00 87.31 324 GLU A C 1
ATOM 2529 O O . GLU A 1 324 ? -5.850 -13.592 20.919 1.00 87.31 324 GLU A O 1
ATOM 2534 N N . ARG A 1 325 ? -5.608 -14.318 18.802 1.00 84.50 325 ARG A N 1
ATOM 2535 C CA . ARG A 1 325 ? -4.285 -13.721 18.613 1.00 84.50 325 ARG A CA 1
ATOM 2536 C C . ARG A 1 325 ? -4.309 -12.204 18.799 1.00 84.50 325 ARG A C 1
ATOM 2538 O O . ARG A 1 325 ? -3.468 -11.682 19.524 1.00 84.50 325 ARG A O 1
ATOM 2545 N N . LEU A 1 326 ? -5.266 -11.501 18.186 1.00 83.69 326 LEU A N 1
ATOM 2546 C CA . LEU A 1 326 ? -5.377 -10.039 18.294 1.00 83.69 326 LEU A CA 1
ATOM 2547 C C . LEU A 1 326 ? -5.644 -9.587 19.736 1.00 83.69 326 LEU A C 1
ATOM 2549 O O . LEU A 1 326 ? -5.044 -8.615 20.192 1.00 83.69 326 LEU A O 1
ATOM 2553 N N . VAL A 1 327 ? -6.505 -10.300 20.467 1.00 88.94 327 VAL A N 1
ATOM 2554 C CA . VAL A 1 327 ? -6.783 -10.019 21.884 1.00 88.94 327 VAL A CA 1
ATOM 2555 C C . VAL A 1 327 ? -5.549 -10.275 22.741 1.00 88.94 327 VAL A C 1
ATOM 2557 O O . VAL A 1 327 ? -5.185 -9.430 23.559 1.00 88.94 327 VAL A O 1
ATOM 2560 N N . ARG A 1 328 ? -4.871 -11.408 22.532 1.00 88.25 328 ARG A N 1
ATOM 2561 C CA . ARG A 1 328 ? -3.643 -11.765 23.249 1.00 88.25 328 ARG A CA 1
ATOM 2562 C C . ARG A 1 328 ? -2.554 -10.715 23.045 1.00 88.25 328 ARG A C 1
ATOM 2564 O O . ARG A 1 328 ? -1.961 -10.265 24.021 1.00 88.25 328 ARG A O 1
ATOM 2571 N N . GLU A 1 329 ? -2.313 -10.305 21.802 1.00 84.75 329 GLU A N 1
ATOM 2572 C CA . GLU A 1 329 ? -1.345 -9.255 21.463 1.00 84.75 329 GLU A CA 1
ATOM 2573 C C . GLU A 1 329 ? -1.723 -7.909 22.098 1.00 84.75 329 GLU A C 1
ATOM 2575 O O . GLU A 1 329 ? -0.863 -7.234 22.670 1.00 84.75 329 GLU A O 1
ATOM 2580 N N . PHE A 1 330 ? -3.007 -7.535 22.056 1.00 87.12 330 PHE A N 1
ATOM 2581 C CA . PHE A 1 330 ? -3.503 -6.307 22.674 1.00 87.12 330 PHE A CA 1
ATOM 2582 C C . PHE A 1 330 ? -3.237 -6.295 24.184 1.00 87.12 330 PHE A C 1
ATOM 2584 O O . PHE A 1 330 ? -2.564 -5.386 24.673 1.00 87.12 330 PHE A O 1
ATOM 2591 N N . VAL A 1 331 ? -3.693 -7.325 24.904 1.00 89.50 331 VAL A N 1
ATOM 2592 C CA . VAL A 1 331 ? -3.551 -7.430 26.365 1.00 89.50 331 VAL A CA 1
ATOM 2593 C C . VAL A 1 331 ? -2.081 -7.517 26.776 1.00 89.50 331 VAL A C 1
ATOM 2595 O O . VAL A 1 331 ? -1.668 -6.804 27.684 1.00 89.50 331 VAL A O 1
ATOM 2598 N N . ALA A 1 332 ? -1.262 -8.316 26.083 1.00 87.00 332 ALA A N 1
ATOM 2599 C CA . ALA A 1 332 ? 0.165 -8.447 26.394 1.00 87.00 332 ALA A CA 1
ATOM 2600 C C . ALA A 1 332 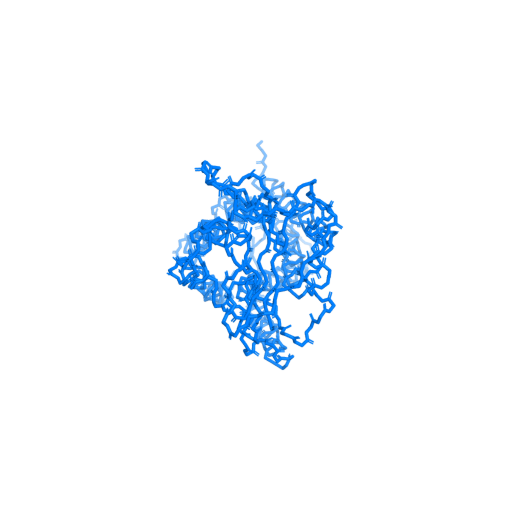? 0.946 -7.138 26.197 1.00 87.00 332 ALA A C 1
ATOM 2602 O O . ALA A 1 3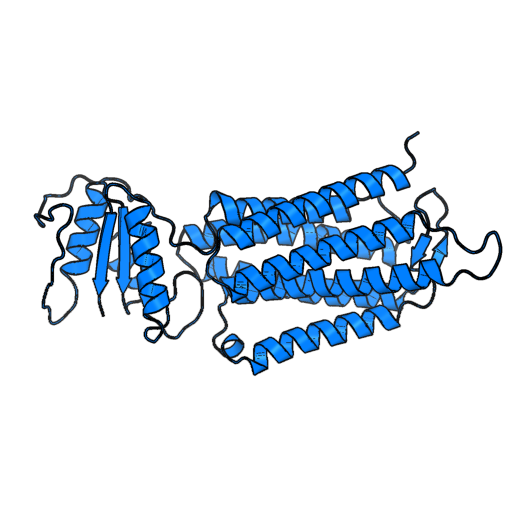32 ? 1.966 -6.916 26.845 1.00 87.00 332 ALA A O 1
ATOM 2603 N N . SER A 1 333 ? 0.481 -6.266 25.298 1.00 80.50 333 SER A N 1
ATOM 2604 C CA . SER A 1 333 ? 1.160 -5.004 25.008 1.00 80.50 333 SER A CA 1
ATOM 2605 C C . SER A 1 333 ? 0.845 -3.881 26.000 1.00 80.50 333 SER A C 1
ATOM 2607 O O . SER A 1 333 ? 1.537 -2.862 25.961 1.00 80.50 333 SER A O 1
ATOM 2609 N N . GLN A 1 334 ? -0.184 -4.027 26.849 1.00 81.69 334 GLN A N 1
ATOM 2610 C CA . GLN A 1 334 ? -0.722 -2.932 27.658 1.00 81.69 334 GLN A CA 1
ATOM 2611 C C . GLN A 1 334 ? -0.835 -3.283 29.152 1.00 81.69 334 GLN A C 1
ATOM 2613 O O . GLN A 1 334 ? -1.521 -4.237 29.507 1.00 81.69 334 GLN A O 1
ATOM 2618 N N . PRO A 1 335 ? -0.268 -2.467 30.063 1.00 76.75 335 PRO A N 1
ATOM 2619 C CA . PRO A 1 335 ? -0.316 -2.740 31.503 1.00 76.75 335 PRO A CA 1
ATOM 2620 C C . PRO A 1 335 ? -1.715 -2.560 32.121 1.00 76.75 335 PRO A C 1
ATOM 2622 O O . PRO A 1 335 ? -2.007 -3.139 33.163 1.00 76.75 335 PRO A O 1
ATOM 2625 N N . LYS A 1 336 ? -2.588 -1.752 31.500 1.00 86.38 336 LYS A N 1
ATOM 2626 C CA . LYS A 1 336 ? -3.979 -1.511 31.927 1.00 86.38 336 LYS A CA 1
ATOM 2627 C C . LYS A 1 336 ? -4.925 -1.603 30.730 1.00 86.38 336 LYS A C 1
ATOM 2629 O O . LYS A 1 336 ? -5.356 -0.586 30.189 1.00 86.38 336 LYS A O 1
ATOM 2634 N N . ALA A 1 337 ? -5.198 -2.830 30.299 1.00 91.94 337 ALA A N 1
ATOM 2635 C CA . ALA A 1 337 ? -6.122 -3.127 29.210 1.00 91.94 337 ALA A CA 1
ATOM 2636 C C . ALA A 1 337 ? -7.540 -3.413 29.725 1.00 91.94 337 ALA A C 1
ATOM 2638 O O . ALA A 1 337 ? -7.713 -4.090 30.738 1.00 91.94 337 ALA A O 1
ATOM 2639 N N . VAL A 1 338 ? -8.548 -2.965 28.979 1.00 94.69 338 VAL A N 1
ATOM 2640 C CA . VAL A 1 338 ? -9.932 -3.434 29.088 1.00 94.69 338 VAL A CA 1
ATOM 2641 C C . VAL A 1 338 ? -10.377 -3.949 27.723 1.00 94.69 338 VAL A C 1
ATOM 2643 O O . VAL A 1 338 ? -10.179 -3.285 26.708 1.00 94.69 338 VAL A O 1
ATOM 2646 N N . VAL A 1 339 ? -10.954 -5.148 27.686 1.00 95.50 339 VAL A N 1
ATOM 2647 C CA . VAL A 1 339 ? -11.498 -5.738 26.458 1.00 95.50 339 VAL A CA 1
ATOM 2648 C C . VAL A 1 339 ? -12.995 -5.934 26.655 1.00 95.50 339 VAL A C 1
ATOM 2650 O O . VAL A 1 339 ? -13.410 -6.643 27.568 1.00 95.50 339 VAL A O 1
ATOM 2653 N N . ALA A 1 340 ? -13.798 -5.297 25.809 1.00 95.69 340 ALA A N 1
ATOM 2654 C CA . ALA A 1 340 ? -15.230 -5.540 25.708 1.00 95.69 340 ALA A CA 1
ATOM 2655 C C . ALA A 1 340 ? -15.495 -6.460 24.523 1.00 95.69 340 ALA A C 1
ATOM 2657 O O . ALA A 1 340 ? -15.060 -6.174 23.410 1.00 95.69 340 ALA A O 1
ATOM 2658 N N . LEU A 1 341 ? -16.228 -7.542 24.762 1.00 94.38 341 LEU A N 1
ATOM 2659 C CA . LEU A 1 341 ? -16.657 -8.470 23.727 1.00 94.38 341 LEU A CA 1
ATOM 2660 C C . LEU A 1 341 ? -18.180 -8.584 23.749 1.00 94.38 341 LEU A C 1
ATOM 2662 O O . LEU A 1 341 ? -18.777 -8.883 24.781 1.00 94.38 341 LEU A O 1
ATOM 2666 N N . GLU A 1 342 ? -18.787 -8.329 22.597 1.00 91.19 342 GLU A N 1
ATOM 2667 C CA . GLU A 1 342 ? -20.211 -8.460 22.314 1.00 91.19 342 GLU A CA 1
ATOM 2668 C C . GLU A 1 342 ? -20.381 -9.342 21.071 1.00 91.19 342 GLU A C 1
ATOM 2670 O O . GLU A 1 342 ? -19.721 -9.131 20.051 1.00 91.19 342 GLU A O 1
ATOM 2675 N N . GLY A 1 343 ? -21.248 -10.349 21.155 1.00 76.56 343 GLY A N 1
ATOM 2676 C CA . GLY A 1 343 ? -21.464 -11.336 20.099 1.00 76.56 343 GLY A CA 1
ATOM 2677 C C . GLY A 1 343 ? -22.565 -12.314 20.459 1.00 76.56 343 GLY A C 1
ATOM 2678 O O . GLY A 1 343 ? -22.768 -12.553 21.664 1.00 76.56 343 GLY A O 1
#